Protein AF-A0A371D5D5-F1 (afdb_monomer_lite)

Radius of gyration: 17.7 Å; chains: 1; bounding box: 42×36×45 Å

pLDDT: mean 85.9, std 10.53, range [45.88, 96.56]

Foldseek 3Di:
DVVLVVLLVLLCVLAVHDPPQDQVNQQCLQQVANQKDQQLVQPPADPSNPDGPVSRSVVLVVLVVLVVLLLVQFDPVCVVDVPLAFDRQCDSDNVRHSIYRHDPPDDRHHDDDDDDVVQLVVLLVVLVPDPAFKFFQSSVVRGDDPRPCPSRGWDSHSSNQQSCCCRTGVDGDGNVRIDGDDDDD

Structure (mmCIF, N/CA/C/O backbone):
data_AF-A0A371D5D5-F1
#
_entry.id   AF-A0A371D5D5-F1
#
loop_
_atom_site.group_PDB
_atom_site.id
_atom_site.type_symbol
_atom_site.label_atom_id
_atom_site.label_alt_id
_atom_site.label_comp_id
_atom_site.label_asym_id
_atom_site.label_entity_id
_atom_site.label_seq_id
_atom_site.pdbx_PDB_ins_code
_atom_site.Cartn_x
_atom_site.Cartn_y
_atom_site.Cartn_z
_atom_site.occupancy
_atom_site.B_iso_or_equiv
_atom_site.auth_seq_id
_atom_site.auth_comp_id
_atom_site.auth_asym_id
_atom_site.auth_atom_id
_atom_site.pdbx_PDB_model_num
ATOM 1 N N . MET A 1 1 ? 8.573 20.416 -5.489 1.00 45.88 1 MET A N 1
ATOM 2 C CA . MET A 1 1 ? 9.088 19.819 -6.743 1.00 45.88 1 MET A CA 1
ATOM 3 C C . MET A 1 1 ? 10.375 19.008 -6.566 1.00 45.88 1 MET A C 1
ATOM 5 O O . MET A 1 1 ? 10.482 17.997 -7.233 1.00 45.88 1 MET A O 1
ATOM 9 N N . ARG A 1 2 ? 11.297 19.344 -5.644 1.00 56.91 2 ARG A N 1
ATOM 10 C CA . ARG A 1 2 ? 12.581 18.620 -5.476 1.00 56.91 2 ARG A CA 1
ATOM 11 C C . ARG A 1 2 ? 12.486 17.150 -5.023 1.00 56.91 2 ARG A C 1
ATOM 13 O O . ARG A 1 2 ? 13.344 16.355 -5.387 1.00 56.91 2 ARG A O 1
ATOM 20 N N . ASP A 1 3 ? 11.448 16.770 -4.277 1.00 66.00 3 ASP A N 1
ATOM 21 C CA . ASP A 1 3 ? 11.349 15.398 -3.749 1.00 66.00 3 ASP A CA 1
ATOM 22 C C . ASP A 1 3 ? 10.834 14.382 -4.783 1.00 66.00 3 ASP A C 1
ATOM 24 O O . ASP A 1 3 ? 11.211 13.215 -4.738 1.00 66.00 3 ASP A O 1
ATOM 28 N N . GLY A 1 4 ? 10.015 14.813 -5.750 1.00 70.69 4 GLY A N 1
ATOM 29 C CA . GLY A 1 4 ? 9.460 13.929 -6.786 1.00 70.69 4 GLY A CA 1
ATOM 30 C C . GLY A 1 4 ? 10.516 13.427 -7.7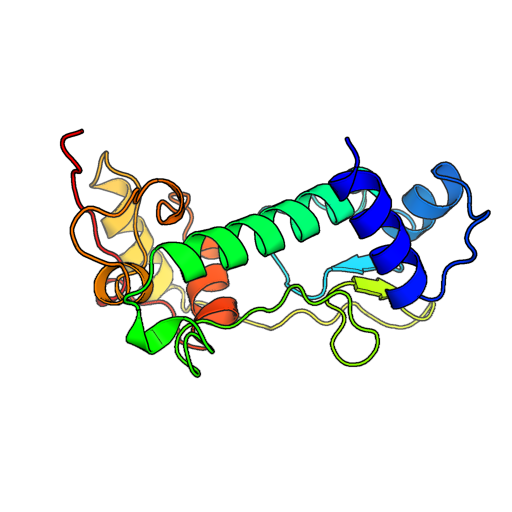76 1.00 70.69 4 GLY A C 1
ATOM 31 O O . GLY A 1 4 ? 10.577 12.233 -8.069 1.00 70.69 4 GLY A O 1
ATOM 32 N N . GLU A 1 5 ? 11.401 14.318 -8.230 1.00 79.25 5 GLU A N 1
ATOM 33 C CA . GLU A 1 5 ? 12.525 13.971 -9.114 1.00 79.25 5 GLU A CA 1
ATOM 34 C C . GLU A 1 5 ? 13.504 13.014 -8.425 1.00 79.25 5 GLU A C 1
ATOM 36 O O . GLU A 1 5 ? 13.937 12.025 -9.016 1.00 79.25 5 GLU A O 1
ATOM 41 N N . LYS A 1 6 ? 13.791 13.250 -7.137 1.00 84.50 6 LYS A N 1
ATOM 42 C CA . LYS A 1 6 ? 14.648 12.369 -6.339 1.00 84.50 6 LYS A CA 1
ATOM 43 C C . LYS A 1 6 ? 14.066 10.959 -6.228 1.00 84.50 6 LYS A C 1
ATOM 45 O O . LYS A 1 6 ? 14.795 9.997 -6.453 1.00 84.50 6 LYS A O 1
ATOM 50 N N . HIS A 1 7 ? 12.777 10.826 -5.905 1.00 84.19 7 HIS A N 1
ATOM 51 C CA . HIS A 1 7 ? 12.135 9.511 -5.811 1.00 84.19 7 HIS A CA 1
ATOM 52 C C . HIS A 1 7 ? 12.085 8.795 -7.160 1.00 84.19 7 HIS A C 1
ATOM 54 O O . HIS A 1 7 ? 12.351 7.599 -7.205 1.00 84.19 7 HIS A O 1
ATOM 60 N N . THR A 1 8 ? 11.831 9.523 -8.250 1.00 85.06 8 THR A N 1
ATOM 61 C CA . THR A 1 8 ? 11.855 8.955 -9.607 1.00 85.06 8 THR A CA 1
ATOM 62 C C . THR A 1 8 ? 13.242 8.409 -9.942 1.00 85.06 8 THR A C 1
ATOM 64 O O . THR A 1 8 ? 13.366 7.253 -10.336 1.00 85.06 8 THR A O 1
ATOM 67 N N . LYS A 1 9 ? 14.305 9.182 -9.681 1.00 86.56 9 LYS A N 1
ATOM 68 C CA . LYS A 1 9 ? 15.686 8.731 -9.894 1.00 86.56 9 LYS A CA 1
ATOM 69 C C . LYS A 1 9 ? 16.038 7.514 -9.033 1.00 86.56 9 LYS A C 1
ATOM 71 O O . LYS A 1 9 ? 16.605 6.550 -9.536 1.00 86.56 9 LYS A O 1
ATOM 76 N N . SER A 1 10 ? 15.681 7.526 -7.746 1.00 87.69 10 SER A N 1
ATOM 77 C CA . SER A 1 10 ? 15.889 6.370 -6.863 1.00 87.69 10 SER A CA 1
ATOM 78 C C . SER A 1 10 ? 15.130 5.131 -7.337 1.00 87.69 10 SER A C 1
ATOM 80 O O . SER A 1 10 ? 15.678 4.037 -7.278 1.00 87.69 10 SER A O 1
ATOM 82 N N . ALA A 1 11 ? 13.907 5.297 -7.839 1.00 88.44 11 ALA A N 1
ATOM 83 C CA . ALA A 1 11 ? 13.115 4.207 -8.385 1.00 88.44 11 ALA A CA 1
ATOM 84 C C . ALA A 1 11 ? 13.744 3.611 -9.649 1.00 88.44 11 ALA A C 1
ATOM 86 O O . ALA A 1 11 ? 13.859 2.394 -9.733 1.00 88.44 11 ALA A O 1
ATOM 87 N N . MET A 1 12 ? 14.223 4.441 -10.581 1.00 89.75 12 MET A N 1
ATOM 88 C CA . MET A 1 12 ? 14.931 3.970 -11.780 1.00 89.75 12 MET A CA 1
ATOM 89 C C . MET A 1 12 ? 16.189 3.170 -11.424 1.00 89.75 12 MET A C 1
ATOM 91 O O . MET A 1 12 ? 16.396 2.088 -11.966 1.00 89.75 12 MET A O 1
ATOM 95 N N . ILE A 1 13 ? 16.975 3.652 -10.452 1.00 88.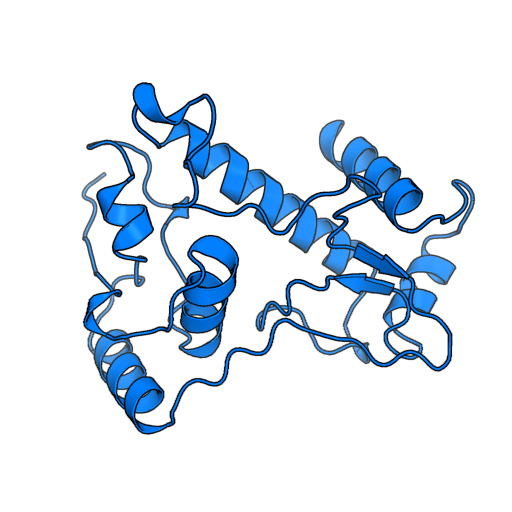19 13 ILE A N 1
ATOM 96 C CA . ILE A 1 13 ? 18.143 2.926 -9.927 1.00 88.19 13 ILE A CA 1
ATOM 97 C C . ILE A 1 13 ? 17.719 1.582 -9.318 1.00 88.19 13 ILE A C 1
ATOM 99 O O . ILE A 1 13 ? 18.368 0.568 -9.566 1.00 88.19 13 ILE A O 1
ATOM 103 N N . ALA A 1 14 ? 16.634 1.561 -8.537 1.00 87.19 14 ALA A N 1
ATOM 104 C CA . ALA A 1 14 ? 16.146 0.353 -7.875 1.00 87.19 14 ALA A CA 1
ATOM 105 C C . ALA A 1 14 ? 15.740 -0.750 -8.865 1.00 87.19 14 ALA A C 1
ATOM 107 O O . ALA A 1 14 ? 15.928 -1.926 -8.566 1.00 87.19 14 ALA A O 1
ATOM 108 N N . VAL A 1 15 ? 15.230 -0.376 -10.043 1.00 89.12 15 VAL A N 1
ATOM 109 C CA . VAL A 1 15 ? 14.827 -1.319 -11.100 1.00 89.12 15 VAL A CA 1
ATOM 110 C C . VAL A 1 15 ? 15.844 -1.448 -12.238 1.00 89.12 15 VAL A C 1
ATOM 112 O O . VAL A 1 15 ? 15.525 -2.020 -13.276 1.00 89.12 15 VAL A O 1
ATOM 115 N N . ALA A 1 16 ? 17.060 -0.924 -12.047 1.00 88.69 16 ALA A N 1
ATOM 116 C CA . ALA A 1 16 ? 18.150 -0.953 -13.023 1.00 88.69 16 ALA A CA 1
ATOM 117 C C . ALA A 1 16 ? 17.776 -0.406 -14.420 1.00 88.69 16 ALA A C 1
ATOM 119 O O . ALA A 1 16 ? 18.305 -0.863 -15.434 1.00 88.69 16 ALA A O 1
ATOM 120 N N . LEU A 1 17 ? 16.885 0.589 -14.480 1.00 88.62 17 LEU A N 1
ATOM 121 C CA . LEU A 1 17 ? 16.577 1.308 -15.717 1.00 88.62 17 LEU A CA 1
ATOM 122 C C . LEU A 1 17 ? 17.594 2.428 -15.951 1.00 88.62 17 LEU A C 1
ATOM 124 O O . LEU A 1 17 ? 17.991 3.132 -15.019 1.00 88.62 17 LEU A O 1
ATOM 128 N N . ALA A 1 18 ? 17.997 2.610 -17.208 1.00 89.00 18 ALA A N 1
ATOM 129 C CA . ALA A 1 18 ? 18.915 3.673 -17.599 1.00 89.00 18 ALA A CA 1
ATOM 130 C C . ALA A 1 18 ? 18.257 5.054 -17.430 1.00 89.00 18 ALA A C 1
ATOM 132 O O . ALA A 1 18 ? 17.056 5.197 -17.665 1.00 89.00 18 ALA A O 1
ATOM 133 N N . GLU A 1 19 ? 19.027 6.072 -17.027 1.00 84.81 19 GLU A N 1
ATOM 134 C CA . GLU A 1 19 ? 18.500 7.424 -16.749 1.00 84.81 19 GLU A CA 1
ATOM 135 C C . GLU A 1 19 ? 17.849 8.091 -17.976 1.00 84.81 19 GLU A C 1
ATOM 137 O O . GLU A 1 19 ? 17.003 8.967 -17.815 1.00 84.81 19 GLU A O 1
ATOM 142 N N . ASP A 1 20 ? 18.214 7.666 -19.184 1.00 87.38 20 ASP A N 1
ATOM 143 C CA . ASP A 1 20 ? 17.685 8.139 -20.464 1.00 87.38 20 ASP A CA 1
ATOM 144 C C . ASP A 1 20 ? 16.465 7.349 -20.968 1.00 87.38 20 ASP A C 1
ATOM 146 O O . ASP A 1 20 ? 15.912 7.697 -22.012 1.00 87.38 20 ASP A O 1
ATOM 150 N N . THR A 1 21 ? 16.000 6.337 -20.221 1.00 87.69 21 THR A N 1
ATOM 151 C CA . THR A 1 21 ? 14.768 5.601 -20.550 1.00 87.69 21 THR A CA 1
ATOM 152 C C . THR A 1 21 ? 13.599 6.580 -20.622 1.00 87.69 21 THR A C 1
ATOM 154 O O . THR A 1 21 ? 13.282 7.262 -19.641 1.00 87.69 21 THR A O 1
ATOM 157 N N . SER A 1 22 ? 12.922 6.635 -21.767 1.00 90.50 22 SER A N 1
ATOM 158 C CA . SER A 1 22 ? 11.821 7.570 -21.984 1.00 90.50 22 SER A CA 1
ATOM 159 C C . SER A 1 22 ? 10.595 7.221 -21.132 1.00 90.50 22 SER A C 1
ATOM 161 O O . SER A 1 22 ? 10.350 6.062 -20.794 1.00 90.50 22 SER A O 1
ATOM 163 N N . HIS A 1 23 ? 9.758 8.217 -20.827 1.00 88.69 23 HIS A N 1
ATOM 164 C CA . HIS A 1 23 ? 8.495 7.977 -20.114 1.00 88.69 23 HIS A CA 1
ATOM 165 C C . HIS A 1 23 ? 7.576 7.001 -20.865 1.00 88.69 23 HIS A C 1
ATOM 167 O O . HIS A 1 23 ? 6.890 6.197 -20.243 1.00 88.69 23 HIS A O 1
ATOM 173 N N . THR A 1 24 ? 7.584 7.037 -22.201 1.00 90.44 24 THR A N 1
ATOM 174 C CA . THR A 1 24 ? 6.807 6.107 -23.031 1.00 90.44 24 THR A CA 1
ATOM 175 C C . THR A 1 24 ? 7.280 4.668 -22.837 1.00 90.44 24 THR A C 1
ATOM 177 O O . THR A 1 24 ? 6.450 3.775 -22.688 1.00 90.44 24 THR A O 1
ATOM 180 N N . GLU A 1 25 ? 8.594 4.430 -22.810 1.00 90.56 25 GLU A N 1
ATOM 181 C CA . GLU A 1 25 ? 9.156 3.098 -22.551 1.00 90.56 25 GLU A CA 1
ATOM 182 C C . GLU A 1 25 ? 8.839 2.628 -21.129 1.00 90.56 25 GLU A C 1
ATOM 184 O O . GLU A 1 25 ? 8.445 1.480 -20.938 1.00 90.56 25 GLU A O 1
ATOM 189 N N . GLN A 1 26 ? 8.924 3.517 -20.135 1.00 90.69 26 GLN A N 1
ATOM 190 C CA . GLN A 1 26 ? 8.542 3.208 -18.752 1.00 90.69 26 GLN A CA 1
ATOM 191 C C . GLN A 1 26 ? 7.063 2.804 -18.657 1.00 90.69 26 GLN A C 1
ATOM 193 O O . GLN A 1 26 ? 6.743 1.771 -18.071 1.00 90.69 26 GLN A O 1
ATOM 198 N N . ASP A 1 27 ? 6.159 3.560 -19.282 1.00 91.50 27 ASP A N 1
ATOM 199 C CA . ASP A 1 27 ? 4.730 3.232 -19.320 1.00 91.50 27 ASP A CA 1
ATOM 200 C C . ASP A 1 27 ? 4.459 1.914 -20.057 1.00 91.50 27 ASP A C 1
ATOM 202 O O . ASP A 1 27 ? 3.606 1.129 -19.637 1.00 91.50 27 ASP A O 1
ATOM 206 N N . GLN A 1 28 ? 5.199 1.629 -21.130 1.00 89.75 28 GLN A N 1
ATOM 207 C CA . GLN A 1 28 ? 5.111 0.347 -21.830 1.00 89.75 28 GLN A CA 1
ATOM 208 C C . GLN A 1 28 ? 5.576 -0.816 -20.952 1.00 89.75 28 GLN A C 1
ATOM 210 O O . GLN A 1 28 ? 4.914 -1.850 -20.946 1.00 89.75 28 GLN A O 1
ATOM 215 N N . LEU A 1 29 ? 6.654 -0.663 -20.177 1.00 89.62 29 LEU A N 1
ATOM 216 C CA . LEU A 1 29 ? 7.118 -1.693 -19.237 1.00 89.62 29 LEU A CA 1
ATOM 217 C C . LEU A 1 29 ? 6.085 -1.996 -18.144 1.00 89.62 29 LEU A C 1
ATOM 219 O O . LEU A 1 29 ? 5.989 -3.132 -17.679 1.00 89.62 29 LEU A O 1
ATOM 223 N N . VAL A 1 30 ? 5.296 -0.997 -17.751 1.00 89.62 30 VAL A N 1
ATOM 224 C CA . VAL A 1 30 ? 4.193 -1.167 -16.800 1.00 89.62 30 VAL A CA 1
ATOM 225 C C . VAL A 1 30 ? 3.011 -1.907 -17.442 1.00 89.62 30 VAL A C 1
ATOM 227 O O . VAL A 1 30 ? 2.478 -2.845 -16.849 1.00 89.62 30 VAL A O 1
ATOM 230 N N . ARG A 1 31 ? 2.610 -1.519 -18.661 1.00 85.38 31 ARG A N 1
ATOM 231 C CA . ARG A 1 31 ? 1.386 -2.020 -19.319 1.00 85.38 31 ARG A CA 1
ATOM 232 C C . ARG A 1 31 ? 1.553 -3.341 -20.066 1.00 85.38 31 ARG A C 1
ATOM 234 O O . ARG A 1 31 ? 0.645 -4.169 -20.039 1.00 85.38 31 ARG A O 1
ATOM 241 N N . ASN A 1 32 ? 2.682 -3.554 -20.740 1.00 71.31 32 ASN A N 1
ATOM 242 C CA . ASN A 1 32 ? 2.903 -4.689 -21.645 1.00 71.31 32 ASN A CA 1
ATOM 243 C C . ASN A 1 32 ? 3.315 -5.963 -20.889 1.00 71.31 32 ASN A C 1
ATOM 245 O O . ASN A 1 32 ? 4.354 -6.555 -21.175 1.00 71.31 32 ASN A O 1
ATOM 249 N N . GLY A 1 33 ? 2.490 -6.385 -19.929 1.00 59.12 33 GLY A N 1
ATOM 250 C CA . GLY A 1 33 ? 2.652 -7.666 -19.238 1.00 59.12 33 GLY A CA 1
ATOM 251 C C . GLY A 1 33 ? 3.358 -7.579 -17.888 1.00 59.12 33 GLY A C 1
ATOM 252 O O . GLY A 1 33 ? 4.176 -8.437 -17.580 1.00 59.12 33 GLY A O 1
ATOM 253 N N . THR A 1 34 ? 3.044 -6.567 -17.064 1.00 65.69 34 THR A N 1
ATOM 254 C CA . THR A 1 34 ? 3.452 -6.523 -15.640 1.00 65.69 34 THR A CA 1
ATOM 255 C C . THR A 1 34 ? 4.958 -6.649 -15.410 1.00 65.69 34 THR A C 1
ATOM 257 O O . THR A 1 34 ? 5.393 -7.169 -14.388 1.00 65.69 34 THR A O 1
ATOM 260 N N . ARG A 1 35 ? 5.785 -6.161 -16.341 1.00 84.44 35 ARG A N 1
ATOM 261 C CA . ARG A 1 35 ? 7.236 -6.241 -16.169 1.00 84.44 35 ARG A CA 1
ATOM 262 C C . ARG A 1 35 ? 7.719 -5.259 -15.121 1.00 84.44 35 ARG A C 1
ATOM 264 O O . ARG A 1 35 ? 8.555 -5.622 -14.316 1.00 84.44 35 ARG A O 1
ATOM 271 N N . LEU A 1 36 ? 7.189 -4.043 -15.078 1.00 89.81 36 LEU A N 1
ATOM 272 C CA . LEU A 1 36 ? 7.516 -3.083 -14.027 1.00 89.81 36 LEU A CA 1
ATOM 273 C C . LEU A 1 36 ? 6.359 -2.982 -13.030 1.00 89.81 36 LEU A C 1
ATOM 275 O O . LEU A 1 36 ? 5.303 -2.444 -13.357 1.00 89.81 36 LEU A O 1
ATOM 279 N N . ILE A 1 37 ? 6.555 -3.504 -11.817 1.00 91.00 37 ILE A N 1
ATOM 280 C CA . ILE A 1 37 ? 5.505 -3.593 -10.788 1.00 91.00 37 ILE A CA 1
ATOM 281 C C . ILE A 1 37 ? 5.950 -3.011 -9.454 1.00 91.00 37 ILE A C 1
ATOM 283 O O . ILE A 1 37 ? 7.140 -2.967 -9.149 1.00 91.00 37 ILE A O 1
ATOM 287 N N . CYS A 1 38 ? 4.973 -2.663 -8.616 1.00 91.50 38 CYS A N 1
ATOM 288 C CA . CYS A 1 38 ? 5.168 -2.620 -7.173 1.00 91.50 38 CYS A CA 1
ATOM 289 C C . CYS A 1 38 ? 4.731 -3.957 -6.556 1.00 91.50 38 CYS A C 1
ATOM 291 O O . CYS A 1 38 ? 3.611 -4.415 -6.777 1.00 91.50 38 CYS A O 1
ATOM 293 N N . THR A 1 39 ? 5.598 -4.583 -5.769 1.00 91.00 39 THR A N 1
ATOM 294 C CA . THR A 1 39 ? 5.370 -5.894 -5.141 1.00 91.00 39 THR A CA 1
ATOM 295 C C . THR A 1 39 ? 4.452 -5.838 -3.924 1.00 91.00 39 THR A C 1
ATOM 297 O O . THR A 1 39 ? 4.088 -6.884 -3.387 1.00 91.00 39 THR A O 1
ATOM 300 N N . CYS A 1 40 ? 4.042 -4.642 -3.487 1.00 91.12 40 CYS A N 1
ATOM 301 C CA . CYS A 1 40 ? 3.196 -4.482 -2.309 1.00 91.12 40 CYS A CA 1
ATOM 302 C C . CYS A 1 40 ? 1.823 -5.157 -2.475 1.00 91.12 40 CYS A C 1
ATOM 304 O O . CYS A 1 40 ? 1.260 -5.619 -1.485 1.00 91.12 40 CYS A O 1
ATOM 306 N N . GLY A 1 41 ? 1.295 -5.235 -3.704 1.00 89.06 41 GLY A N 1
ATOM 307 C CA . GLY A 1 41 ? -0.032 -5.790 -3.979 1.00 89.06 41 GLY A CA 1
ATOM 308 C C . GLY A 1 41 ? -1.169 -4.943 -3.400 1.00 89.06 41 GLY A C 1
ATOM 309 O O . GLY A 1 41 ? -2.130 -5.497 -2.858 1.00 89.06 41 GLY A O 1
ATOM 310 N N . ASP A 1 42 ? -1.033 -3.614 -3.436 1.00 92.31 42 ASP A N 1
ATOM 311 C CA . ASP A 1 42 ? -2.071 -2.684 -2.988 1.00 92.31 42 ASP A CA 1
ATOM 312 C C . ASP A 1 42 ? -3.328 -2.820 -3.865 1.00 92.31 42 ASP A C 1
ATOM 314 O O . ASP A 1 42 ? -3.261 -2.569 -5.071 1.00 92.31 42 ASP A O 1
ATOM 318 N N . PRO A 1 43 ? -4.489 -3.184 -3.288 1.00 91.94 43 PRO A N 1
ATOM 319 C CA . PRO A 1 43 ? -5.719 -3.405 -4.045 1.00 91.94 43 PRO A CA 1
ATOM 320 C C . PRO A 1 43 ? -6.317 -2.114 -4.624 1.00 91.94 43 PRO A C 1
ATOM 322 O O . PRO A 1 43 ? -7.291 -2.182 -5.370 1.00 91.94 43 PRO A O 1
ATOM 325 N N . ARG A 1 44 ? -5.765 -0.944 -4.278 1.00 92.12 44 ARG A N 1
ATOM 326 C CA . ARG A 1 44 ? -6.149 0.359 -4.840 1.00 92.12 44 ARG A CA 1
ATOM 327 C C . ARG A 1 44 ? -5.426 0.675 -6.146 1.00 92.12 44 ARG A C 1
ATOM 329 O O . ARG A 1 44 ? -5.823 1.622 -6.823 1.00 92.12 44 ARG A O 1
ATOM 336 N N . LEU A 1 45 ? -4.358 -0.053 -6.481 1.00 91.12 45 LEU A N 1
ATOM 337 C CA . LEU A 1 45 ? -3.694 0.130 -7.766 1.00 91.12 45 LEU A CA 1
ATOM 338 C C . LEU A 1 45 ? -4.641 -0.305 -8.894 1.00 91.12 45 LEU A C 1
ATOM 340 O O . LEU A 1 45 ? -5.301 -1.341 -8.775 1.00 91.12 45 LEU A O 1
ATOM 344 N N . PRO A 1 46 ? -4.733 0.479 -9.983 1.00 90.38 46 PRO A N 1
ATOM 345 C CA . PRO A 1 46 ? -5.560 0.112 -11.118 1.00 90.38 46 PRO A CA 1
ATOM 346 C C . PRO A 1 46 ? -5.010 -1.150 -11.799 1.00 90.38 46 PRO A C 1
ATOM 348 O O . PRO A 1 46 ? -3.837 -1.500 -11.622 1.00 90.38 46 PRO A O 1
ATOM 351 N N . PRO A 1 47 ? -5.839 -1.843 -12.594 1.00 86.88 47 PRO A N 1
ATOM 352 C CA . PRO A 1 47 ? -5.381 -2.994 -13.358 1.00 86.88 47 PRO A CA 1
ATOM 353 C C . PRO A 1 47 ? -4.286 -2.587 -14.360 1.00 86.88 47 PRO A C 1
ATOM 355 O O . PRO A 1 47 ? -4.190 -1.426 -14.759 1.00 86.88 47 PRO A O 1
ATOM 358 N N . ALA A 1 48 ? -3.452 -3.547 -14.771 1.00 84.44 48 ALA A N 1
ATOM 359 C CA . ALA A 1 48 ? -2.211 -3.285 -15.508 1.00 84.44 48 ALA A CA 1
ATOM 360 C C . ALA A 1 48 ? -2.396 -2.436 -16.781 1.00 84.44 48 ALA A C 1
ATOM 362 O O . ALA A 1 48 ? -1.546 -1.600 -17.079 1.00 84.44 48 ALA A O 1
ATOM 363 N N . GLN A 1 49 ? -3.513 -2.596 -17.500 1.00 85.38 49 GLN A N 1
ATOM 364 C CA . GLN A 1 49 ? -3.803 -1.814 -18.707 1.00 85.38 49 GLN A CA 1
ATOM 365 C C . GLN A 1 49 ? -3.979 -0.308 -18.446 1.00 85.38 49 GLN A C 1
ATOM 367 O O . GLN A 1 49 ? -3.677 0.503 -19.321 1.00 85.38 49 GLN A O 1
ATOM 372 N N . ASP A 1 50 ? -4.426 0.055 -17.243 1.00 89.75 50 ASP A N 1
ATOM 373 C CA . ASP A 1 50 ? -4.689 1.435 -16.822 1.00 89.75 50 ASP A CA 1
ATOM 374 C C . ASP A 1 50 ? -3.541 2.001 -15.971 1.00 89.75 50 ASP A C 1
ATOM 376 O O . ASP A 1 50 ? -3.534 3.178 -15.600 1.00 89.75 50 ASP A O 1
ATOM 380 N N . LEU A 1 51 ? -2.551 1.165 -15.656 1.00 90.06 51 LEU A N 1
ATOM 381 C CA . LEU A 1 51 ? -1.390 1.533 -14.866 1.00 90.06 51 LEU A CA 1
ATOM 382 C C . LEU A 1 51 ? -0.369 2.291 -15.735 1.00 90.06 51 LEU A C 1
ATOM 384 O O . LEU A 1 51 ? -0.290 2.142 -16.959 1.00 90.06 51 LEU A O 1
ATOM 388 N N . SER A 1 52 ? 0.407 3.160 -15.098 1.00 92.12 52 SER A N 1
ATOM 389 C CA . SER A 1 52 ? 1.497 3.914 -15.720 1.00 92.12 52 SER A CA 1
ATOM 390 C C . SER A 1 52 ? 2.647 4.055 -14.734 1.00 92.12 52 SER A C 1
ATOM 392 O O . SER A 1 52 ? 2.469 3.867 -13.523 1.00 92.12 52 SER A O 1
ATOM 394 N N . TRP A 1 53 ? 3.822 4.431 -15.231 1.00 92.00 53 TRP A N 1
ATOM 395 C CA . TRP A 1 53 ? 4.966 4.730 -14.379 1.00 92.00 53 TRP A CA 1
ATOM 396 C C . TRP A 1 53 ? 4.644 5.850 -13.390 1.00 92.00 53 TRP A C 1
ATOM 398 O O . TRP A 1 53 ? 4.928 5.737 -12.197 1.00 92.00 53 TRP A O 1
ATOM 408 N N . GLY A 1 54 ? 3.957 6.895 -13.860 1.00 92.25 54 GLY A N 1
ATOM 409 C CA . GLY A 1 54 ? 3.513 7.997 -13.010 1.00 92.25 54 GLY A CA 1
ATOM 410 C C . GLY A 1 54 ? 2.606 7.541 -11.863 1.00 92.25 54 GLY A C 1
ATOM 411 O O . GLY A 1 54 ? 2.778 8.002 -10.734 1.00 92.25 54 GLY A O 1
ATOM 412 N N . ILE A 1 55 ? 1.682 6.606 -12.117 1.00 93.00 55 ILE A N 1
ATOM 413 C CA . ILE A 1 55 ? 0.799 6.050 -11.078 1.00 93.00 55 ILE A CA 1
ATOM 414 C C . ILE A 1 55 ? 1.603 5.218 -10.072 1.00 93.00 55 ILE A C 1
ATOM 416 O O . ILE A 1 55 ? 1.429 5.400 -8.867 1.00 93.00 55 ILE A O 1
ATOM 420 N N . LEU A 1 56 ? 2.517 4.359 -10.538 1.00 91.88 56 LEU A N 1
ATOM 421 C CA . LEU A 1 56 ? 3.375 3.560 -9.656 1.00 91.88 56 LEU A CA 1
ATOM 422 C C . LEU A 1 56 ? 4.255 4.434 -8.759 1.00 91.88 56 LEU A C 1
ATOM 424 O O . LEU A 1 56 ? 4.300 4.224 -7.548 1.00 91.88 56 LEU A O 1
ATOM 428 N N . ILE A 1 57 ? 4.915 5.448 -9.323 1.00 92.75 57 ILE A N 1
ATOM 429 C CA . ILE A 1 57 ? 5.733 6.379 -8.541 1.00 92.75 57 ILE A CA 1
ATOM 430 C C . ILE A 1 57 ? 4.877 7.170 -7.562 1.00 92.75 57 ILE A C 1
ATOM 432 O O . ILE A 1 57 ? 5.255 7.301 -6.398 1.00 92.75 57 ILE A O 1
ATOM 436 N N . SER A 1 58 ? 3.713 7.661 -7.990 1.00 93.00 58 SER A N 1
ATOM 437 C CA . SER A 1 58 ? 2.796 8.368 -7.096 1.00 93.00 58 SER A CA 1
ATOM 438 C C . SER A 1 58 ? 2.384 7.497 -5.907 1.00 93.00 58 SER A C 1
ATOM 440 O O . SER A 1 58 ? 2.417 7.974 -4.772 1.00 93.00 58 SER A O 1
ATOM 442 N N . HIS A 1 59 ? 2.084 6.219 -6.147 1.00 93.81 59 HIS A N 1
ATOM 443 C CA . HIS A 1 59 ? 1.776 5.244 -5.107 1.00 93.81 59 HIS A CA 1
ATOM 444 C C . HIS A 1 59 ? 2.948 5.038 -4.132 1.00 93.81 59 HIS A C 1
ATOM 446 O O . HIS A 1 59 ? 2.777 5.230 -2.928 1.00 93.81 59 HIS A O 1
ATOM 452 N N . VAL A 1 60 ? 4.155 4.745 -4.632 1.00 93.50 60 VAL A N 1
ATOM 453 C CA . VAL A 1 60 ? 5.342 4.539 -3.780 1.00 93.50 60 VAL A CA 1
ATOM 454 C C . VAL A 1 60 ? 5.652 5.784 -2.944 1.00 93.50 60 VAL A C 1
ATOM 456 O O . VAL A 1 60 ? 5.929 5.685 -1.748 1.00 93.50 60 VAL A O 1
ATOM 459 N N . VAL A 1 61 ? 5.572 6.973 -3.546 1.00 92.56 61 VAL A N 1
ATOM 460 C CA . VAL A 1 61 ? 5.809 8.245 -2.847 1.00 92.56 61 VAL A CA 1
ATOM 461 C C . VAL A 1 61 ? 4.752 8.492 -1.772 1.00 92.56 61 VAL A C 1
ATOM 463 O O . VAL A 1 61 ? 5.104 8.932 -0.677 1.00 92.56 61 VAL A O 1
ATOM 466 N N . ALA A 1 62 ? 3.480 8.19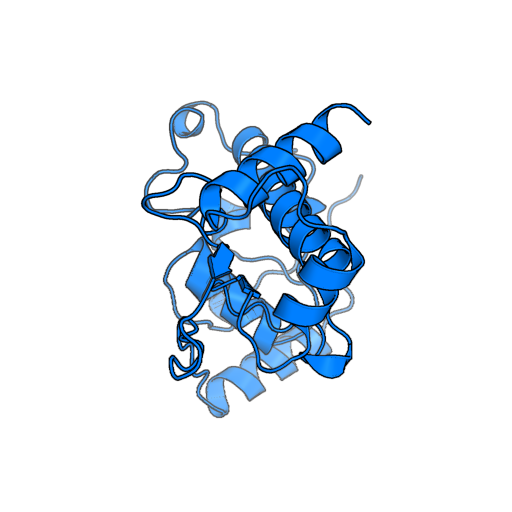6 -2.046 1.00 91.25 62 ALA A N 1
ATOM 467 C CA . ALA A 1 62 ? 2.411 8.321 -1.059 1.00 91.25 62 ALA A CA 1
ATOM 468 C C . ALA A 1 62 ? 2.632 7.383 0.139 1.00 91.25 62 ALA A C 1
ATOM 470 O O . ALA A 1 62 ? 2.474 7.807 1.283 1.00 91.25 62 ALA A O 1
ATOM 471 N N . GLU A 1 63 ? 3.066 6.148 -0.103 1.00 91.88 63 GLU A N 1
ATOM 472 C CA . GLU A 1 63 ? 3.349 5.160 0.944 1.00 91.88 63 GLU A CA 1
ATOM 473 C C . GLU A 1 63 ? 4.590 5.523 1.779 1.00 91.88 63 GLU A C 1
ATOM 475 O O . GLU A 1 63 ? 4.572 5.414 3.009 1.00 91.88 63 GLU A O 1
ATOM 480 N N . LEU A 1 64 ? 5.648 6.041 1.145 1.00 90.69 64 LEU A N 1
ATOM 481 C CA . LEU A 1 64 ? 6.822 6.581 1.841 1.00 90.69 64 LEU A CA 1
ATOM 482 C C . LEU A 1 64 ? 6.471 7.807 2.694 1.00 90.69 64 LEU A C 1
ATOM 484 O O . LEU A 1 64 ? 6.945 7.934 3.831 1.00 90.69 64 LEU A O 1
ATOM 488 N N . ALA A 1 65 ? 5.634 8.703 2.166 1.00 89.12 65 ALA A N 1
ATOM 489 C CA . ALA A 1 65 ? 5.148 9.874 2.887 1.00 89.12 65 ALA A CA 1
ATOM 490 C C . ALA A 1 65 ? 4.268 9.470 4.076 1.00 89.12 65 ALA A C 1
ATOM 492 O O . ALA A 1 65 ? 4.475 9.980 5.178 1.00 89.12 65 ALA A O 1
ATOM 493 N N . TRP A 1 66 ? 3.355 8.511 3.881 1.00 89.88 66 TRP A N 1
ATOM 494 C CA . TRP A 1 66 ? 2.541 7.932 4.948 1.00 89.88 66 TRP A CA 1
ATOM 495 C C . TRP A 1 66 ? 3.419 7.356 6.059 1.00 89.88 66 TRP A C 1
ATOM 497 O O . TRP A 1 66 ? 3.255 7.734 7.218 1.00 89.88 66 TRP A O 1
ATOM 507 N N . TYR A 1 67 ? 4.404 6.520 5.714 1.00 88.69 67 TYR A N 1
ATOM 508 C CA . TYR A 1 67 ? 5.295 5.902 6.699 1.00 88.69 67 TYR A CA 1
ATOM 509 C C . TYR A 1 67 ? 6.092 6.959 7.474 1.00 88.69 67 TYR A C 1
ATOM 511 O O . TYR A 1 67 ? 6.176 6.920 8.702 1.00 88.69 67 TYR A O 1
ATOM 519 N N . THR A 1 68 ? 6.623 7.957 6.767 1.00 86.00 68 THR A N 1
ATOM 520 C CA . THR A 1 68 ? 7.361 9.076 7.366 1.00 86.00 68 THR A CA 1
ATOM 521 C C . THR A 1 68 ? 6.480 9.883 8.320 1.00 86.00 68 THR A C 1
ATOM 523 O O . THR A 1 68 ? 6.868 10.138 9.460 1.00 86.00 68 THR A O 1
ATOM 526 N N . GLN A 1 69 ? 5.269 10.251 7.898 1.00 85.19 69 GLN A N 1
ATOM 527 C CA . GLN A 1 69 ? 4.318 10.989 8.728 1.00 85.19 69 GLN A CA 1
ATOM 528 C C . GLN A 1 69 ? 3.875 10.176 9.950 1.00 85.19 69 GLN A C 1
ATOM 530 O O . GLN A 1 69 ? 3.780 10.719 11.057 1.00 85.19 69 GLN A O 1
ATOM 535 N N . HIS A 1 70 ? 3.626 8.880 9.766 1.00 84.00 70 HIS A N 1
ATOM 536 C CA . HIS A 1 70 ? 3.242 7.996 10.855 1.00 84.00 70 HIS A CA 1
ATOM 537 C C . HIS A 1 70 ? 4.358 7.918 11.899 1.00 84.00 70 HIS A C 1
ATOM 539 O O . HIS A 1 70 ? 4.086 8.169 13.068 1.00 84.00 70 HIS A O 1
ATOM 545 N N . ARG A 1 71 ? 5.625 7.748 11.484 1.00 83.31 71 ARG A N 1
ATOM 546 C CA . ARG A 1 71 ? 6.795 7.789 12.385 1.00 83.31 71 ARG A CA 1
ATOM 547 C C . ARG A 1 71 ? 6.856 9.051 13.245 1.00 83.31 71 ARG A C 1
ATOM 549 O O . ARG A 1 71 ? 7.146 8.959 14.434 1.00 83.31 71 ARG A O 1
ATOM 556 N N . TYR A 1 72 ? 6.558 10.223 12.684 1.00 82.75 72 TYR A N 1
ATOM 557 C CA . TYR A 1 72 ? 6.530 11.470 13.461 1.00 82.75 72 TYR A CA 1
ATOM 558 C C . TYR A 1 72 ? 5.375 11.530 14.473 1.00 82.75 72 TYR A C 1
ATOM 560 O O . TYR A 1 72 ? 5.494 12.179 15.523 1.00 82.75 72 TYR A O 1
ATOM 568 N N . SER A 1 73 ? 4.284 10.824 14.177 1.00 83.25 73 SER A N 1
ATOM 569 C CA . SER A 1 73 ? 3.099 10.708 15.032 1.00 83.25 73 SER A CA 1
ATOM 570 C C . SER A 1 73 ? 3.290 9.703 16.175 1.00 83.25 73 SER A C 1
ATOM 572 O O . SER A 1 73 ? 2.527 9.732 17.137 1.00 83.25 73 SER A O 1
ATOM 574 N N . LEU A 1 74 ? 4.334 8.868 16.131 1.00 82.62 74 LEU A N 1
ATOM 575 C CA . LEU A 1 74 ? 4.682 7.953 17.220 1.00 82.62 74 LEU A CA 1
ATOM 576 C C . LEU A 1 74 ? 5.381 8.682 18.383 1.00 82.62 74 LEU A C 1
ATOM 578 O O . LEU A 1 74 ? 6.085 9.677 18.143 1.00 82.62 74 LEU A O 1
ATOM 582 N N . PRO A 1 75 ? 5.222 8.213 19.640 1.00 81.44 75 PRO A N 1
ATOM 583 C CA . PRO A 1 75 ? 5.973 8.662 20.815 1.00 81.44 75 PRO A CA 1
ATOM 584 C C . PRO A 1 75 ? 7.487 8.690 20.592 1.00 81.44 75 PRO A C 1
ATOM 586 O O . PRO A 1 75 ? 8.012 7.896 19.823 1.00 81.44 75 PRO A O 1
ATOM 589 N N . ILE A 1 76 ? 8.204 9.594 21.276 1.00 78.75 76 ILE A N 1
ATOM 590 C CA . ILE A 1 76 ? 9.648 9.844 21.054 1.00 78.75 76 ILE A CA 1
ATOM 591 C C . ILE A 1 76 ? 10.490 8.563 21.173 1.00 78.75 76 ILE A C 1
ATOM 593 O O . ILE A 1 76 ? 11.449 8.385 20.425 1.00 78.75 76 ILE A O 1
ATOM 597 N N . TYR A 1 77 ? 10.094 7.635 22.044 1.00 77.06 77 TYR A N 1
ATOM 598 C CA . TYR A 1 77 ? 10.774 6.352 22.220 1.00 77.06 77 TYR A CA 1
ATOM 599 C C . TYR A 1 77 ? 10.679 5.407 21.001 1.00 77.06 77 TYR A C 1
ATOM 601 O O . TYR A 1 77 ? 11.472 4.478 20.908 1.00 77.06 77 TYR A O 1
ATOM 609 N N . TYR A 1 78 ? 9.813 5.692 20.020 1.00 69.62 78 TYR A N 1
ATOM 610 C CA . TYR A 1 78 ? 9.722 4.988 18.731 1.00 69.62 78 TYR A CA 1
ATOM 611 C C . TYR A 1 78 ? 10.418 5.719 17.560 1.00 69.62 78 TYR A C 1
ATOM 613 O O . TYR A 1 78 ? 10.373 5.253 16.420 1.00 69.62 78 TYR A O 1
ATOM 621 N N . HIS A 1 79 ? 11.058 6.881 17.779 1.00 61.91 79 HIS A N 1
ATOM 622 C CA . HIS A 1 79 ? 11.574 7.723 16.675 1.00 61.91 79 HIS A CA 1
ATOM 623 C C . HIS A 1 79 ? 12.733 7.073 15.899 1.00 61.91 79 HIS A C 1
ATOM 625 O O . HIS A 1 79 ? 12.892 7.341 14.704 1.00 61.91 79 HIS A O 1
ATOM 631 N N . GLY A 1 80 ? 13.495 6.172 16.529 1.00 54.00 80 GLY A N 1
ATOM 632 C CA . GLY A 1 80 ? 14.608 5.451 15.893 1.00 54.00 80 GLY A CA 1
ATOM 633 C C . GLY A 1 80 ? 14.149 4.409 14.869 1.00 54.00 80 GLY A C 1
ATOM 634 O O . GLY A 1 80 ? 14.602 4.429 13.726 1.00 54.00 80 GLY A O 1
ATOM 635 N N . CYS A 1 81 ? 13.182 3.581 15.259 1.00 60.72 81 CYS A N 1
ATOM 636 C CA . CYS A 1 81 ? 12.452 2.617 14.440 1.00 60.72 81 CYS A CA 1
ATOM 637 C C . CYS A 1 81 ? 11.122 2.355 15.165 1.00 60.72 81 CYS A C 1
ATOM 639 O O . CYS A 1 81 ? 11.179 2.093 16.366 1.00 60.72 81 CYS A O 1
ATOM 641 N N . PRO A 1 82 ? 9.963 2.322 14.484 1.00 60.38 82 PRO A N 1
ATOM 642 C CA . PRO A 1 82 ? 8.697 1.818 15.044 1.00 60.38 82 PRO A CA 1
ATOM 643 C C . PRO A 1 82 ? 8.746 0.363 15.556 1.00 60.38 82 PRO A C 1
ATOM 645 O O . PRO A 1 82 ? 7.709 -0.224 15.830 1.00 60.38 82 PRO A O 1
ATOM 648 N N . GLY A 1 83 ? 9.932 -0.248 15.631 1.00 59.59 83 GLY A N 1
ATOM 649 C CA . GLY A 1 83 ? 10.125 -1.671 15.846 1.00 59.59 83 GLY A CA 1
ATOM 650 C C . GLY A 1 83 ? 9.550 -2.507 14.706 1.00 59.59 83 GLY A C 1
ATOM 651 O O . GLY A 1 83 ? 9.369 -2.035 13.584 1.00 59.59 83 GLY A O 1
ATOM 652 N N . GLU A 1 84 ? 9.253 -3.758 15.031 1.00 64.56 84 GLU A N 1
ATOM 653 C CA . GLU A 1 84 ? 8.523 -4.705 14.181 1.00 64.56 84 GLU A CA 1
ATOM 654 C C . GLU A 1 84 ? 7.025 -4.354 14.073 1.00 64.56 84 GLU A C 1
ATOM 656 O O . GLU A 1 84 ? 6.290 -5.000 13.334 1.00 64.56 84 GLU A O 1
ATOM 661 N N . GLU A 1 85 ? 6.558 -3.321 14.787 1.00 78.81 85 GLU A N 1
ATOM 662 C CA . GLU A 1 85 ? 5.132 -3.015 14.911 1.00 78.81 85 GLU A CA 1
ATOM 663 C C . GLU A 1 85 ? 4.569 -2.251 13.708 1.00 78.81 85 GLU A C 1
ATOM 665 O O . GLU A 1 85 ? 3.374 -2.362 13.439 1.00 78.81 85 GLU A O 1
ATOM 670 N N . VAL A 1 86 ? 5.395 -1.490 12.972 1.00 86.44 86 VAL A N 1
ATOM 671 C CA . VAL A 1 86 ? 5.002 -0.865 11.695 1.00 86.44 86 VAL A CA 1
ATOM 672 C C . VAL A 1 86 ? 6.097 -1.039 10.649 1.00 86.44 86 VAL A C 1
ATOM 674 O O . VAL A 1 86 ? 7.150 -0.403 10.704 1.00 86.44 86 VAL A O 1
ATOM 677 N N . LEU A 1 87 ? 5.810 -1.854 9.642 1.00 88.19 87 LEU A N 1
ATOM 678 C CA . LEU A 1 87 ? 6.716 -2.181 8.551 1.00 88.19 87 LEU A CA 1
ATOM 679 C C . LEU A 1 87 ? 6.656 -1.136 7.428 1.00 88.19 87 LEU A C 1
ATOM 681 O O . LEU A 1 87 ? 5.588 -0.671 7.018 1.00 88.19 87 LEU A O 1
ATOM 685 N N . SER A 1 88 ? 7.828 -0.810 6.878 1.00 87.50 88 SER A N 1
ATOM 686 C CA . SER A 1 88 ? 7.940 -0.105 5.600 1.00 87.50 88 SER A CA 1
ATOM 687 C C . SER A 1 88 ? 8.195 -1.113 4.488 1.00 87.50 88 SER A C 1
ATOM 689 O O . SER A 1 88 ? 9.289 -1.652 4.370 1.00 87.50 88 SER A O 1
ATOM 691 N N . ASN A 1 89 ? 7.188 -1.343 3.651 1.00 87.88 89 ASN A N 1
ATOM 692 C CA . ASN A 1 89 ? 7.255 -2.233 2.490 1.00 87.88 89 ASN A CA 1
ATOM 693 C C . ASN A 1 89 ? 7.475 -1.485 1.162 1.00 87.88 89 ASN A C 1
ATOM 695 O O . ASN A 1 89 ? 7.292 -2.075 0.105 1.00 87.88 89 ASN A O 1
ATOM 699 N N . HIS A 1 90 ? 7.823 -0.194 1.212 1.00 91.38 90 HIS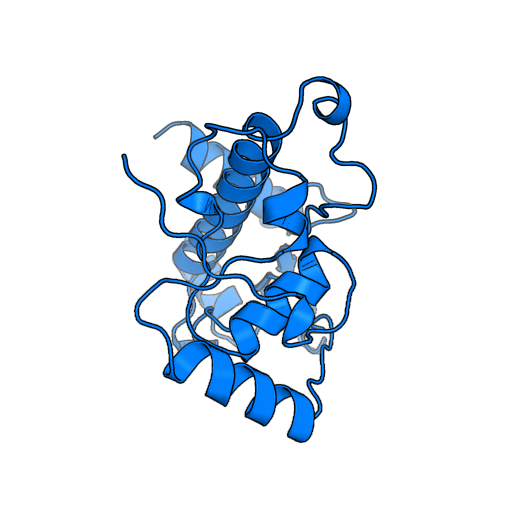 A N 1
ATOM 700 C CA . HIS A 1 90 ? 8.002 0.672 0.036 1.00 91.38 90 HIS A CA 1
ATOM 701 C C . HIS A 1 90 ? 9.430 1.221 -0.086 1.00 91.38 90 HIS A C 1
ATOM 703 O O . HIS A 1 90 ? 9.644 2.346 -0.536 1.00 91.38 90 HIS A O 1
ATOM 709 N N . SER A 1 91 ? 10.430 0.440 0.338 1.00 87.88 91 SER A N 1
ATOM 710 C CA . SER A 1 91 ? 11.835 0.807 0.144 1.00 87.88 91 SER A CA 1
ATOM 711 C C . SER A 1 91 ? 12.148 0.973 -1.349 1.00 87.88 91 SER A C 1
ATOM 713 O O . SER A 1 91 ? 11.616 0.263 -2.203 1.00 87.88 91 SER A O 1
ATOM 715 N N . LEU A 1 92 ? 13.015 1.939 -1.653 1.00 87.69 92 LEU A N 1
ATOM 716 C CA . LEU A 1 92 ? 13.626 2.144 -2.970 1.00 87.69 92 LEU A CA 1
ATOM 717 C C . LEU A 1 92 ? 15.119 1.774 -2.956 1.00 87.69 92 LEU A C 1
ATOM 719 O O . LEU A 1 92 ? 15.871 2.177 -3.841 1.00 87.69 92 LEU A O 1
ATOM 723 N N . ARG A 1 93 ? 15.588 1.068 -1.921 1.00 82.88 93 ARG A N 1
ATOM 724 C CA . ARG A 1 93 ? 16.963 0.558 -1.868 1.00 82.88 93 ARG A CA 1
ATOM 725 C C . ARG A 1 93 ? 17.016 -0.767 -2.621 1.00 82.88 93 ARG A C 1
ATOM 727 O O . ARG A 1 93 ? 16.100 -1.569 -2.522 1.00 82.88 93 ARG A O 1
ATOM 734 N N . SER A 1 94 ? 18.090 -1.002 -3.368 1.00 70.56 94 SER A N 1
ATOM 735 C CA . SER A 1 94 ? 18.180 -2.101 -4.341 1.00 70.56 94 SER A CA 1
ATOM 736 C C . SER A 1 94 ? 17.951 -3.506 -3.767 1.00 70.56 94 SER A C 1
ATOM 738 O O . SER A 1 94 ? 17.462 -4.372 -4.479 1.00 70.56 94 SER A O 1
ATOM 740 N N . THR A 1 95 ? 18.279 -3.754 -2.498 1.00 77.06 95 THR A N 1
ATOM 741 C CA . THR A 1 95 ? 18.169 -5.090 -1.882 1.00 77.06 95 THR A CA 1
ATOM 742 C C . THR A 1 95 ? 16.767 -5.444 -1.384 1.00 77.06 95 THR A C 1
ATOM 744 O O . THR A 1 95 ? 16.477 -6.619 -1.191 1.00 77.06 95 THR A O 1
ATOM 747 N N . ASP A 1 96 ? 15.912 -4.450 -1.145 1.00 82.06 96 ASP A N 1
ATOM 748 C CA . ASP A 1 96 ? 14.557 -4.607 -0.600 1.00 82.06 96 ASP A CA 1
ATOM 749 C C . ASP A 1 96 ? 13.539 -3.723 -1.344 1.00 82.06 96 ASP A C 1
ATOM 751 O O . ASP A 1 96 ? 12.520 -3.311 -0.786 1.00 82.06 96 ASP A O 1
ATOM 755 N N . ALA A 1 97 ? 13.828 -3.413 -2.612 1.00 88.62 97 ALA A N 1
ATOM 756 C CA . ALA A 1 97 ? 13.020 -2.515 -3.416 1.00 88.62 97 ALA A CA 1
ATOM 757 C C . ALA A 1 97 ? 11.602 -3.064 -3.605 1.00 88.62 97 ALA A C 1
ATOM 759 O O . ALA A 1 97 ? 11.393 -4.197 -4.045 1.00 88.62 97 ALA A O 1
ATOM 760 N N . CYS A 1 98 ? 10.609 -2.222 -3.326 1.00 91.44 98 CYS A N 1
ATOM 761 C CA . CYS A 1 98 ? 9.217 -2.541 -3.623 1.00 91.44 98 CYS A CA 1
ATOM 762 C C . CYS A 1 98 ? 8.935 -2.545 -5.126 1.00 91.44 98 CYS A C 1
ATOM 764 O O . CYS A 1 98 ? 8.032 -3.239 -5.579 1.00 91.44 98 CYS A O 1
ATOM 766 N N . LEU A 1 99 ? 9.705 -1.783 -5.905 1.00 92.31 99 LEU A N 1
ATOM 767 C CA . LEU A 1 99 ? 9.627 -1.800 -7.355 1.00 92.31 99 LEU A CA 1
ATOM 768 C C . LEU A 1 99 ? 10.525 -2.899 -7.905 1.00 92.31 99 LEU A C 1
ATOM 770 O O . LEU A 1 99 ? 11.686 -3.010 -7.512 1.00 92.31 99 LEU A O 1
ATOM 774 N N . ARG A 1 100 ? 9.993 -3.688 -8.835 1.00 91.38 100 ARG A N 1
ATOM 775 C CA . ARG A 1 100 ? 10.747 -4.731 -9.530 1.00 91.38 100 ARG A CA 1
ATOM 776 C C . ARG A 1 100 ? 10.501 -4.654 -11.024 1.00 91.38 100 ARG A C 1
ATOM 778 O O . ARG A 1 100 ? 9.363 -4.464 -11.453 1.00 91.38 100 ARG A O 1
ATOM 785 N N . LEU A 1 101 ? 11.583 -4.837 -11.774 1.00 90.88 101 LEU A N 1
ATOM 786 C CA . LEU A 1 101 ? 11.537 -5.198 -13.180 1.00 90.88 101 LEU A CA 1
ATOM 787 C C . LEU A 1 101 ? 11.616 -6.726 -13.268 1.00 90.88 101 LEU A C 1
ATOM 789 O O . LEU A 1 101 ? 12.617 -7.310 -12.862 1.00 90.88 101 LEU A O 1
ATOM 793 N N . LEU A 1 102 ? 10.545 -7.355 -13.731 1.00 89.88 102 LEU A N 1
ATOM 794 C CA . LEU A 1 102 ? 10.425 -8.789 -13.925 1.00 89.88 102 LEU A CA 1
ATOM 795 C C . LEU A 1 102 ? 11.059 -9.201 -15.257 1.00 89.88 102 LEU A C 1
ATOM 797 O O . LEU A 1 102 ? 11.025 -8.469 -16.267 1.00 89.88 102 LEU A O 1
ATOM 801 N N . ASP A 1 103 ? 11.599 -10.413 -15.259 1.00 87.88 103 ASP A N 1
ATOM 802 C CA . ASP A 1 103 ? 11.960 -11.093 -16.495 1.00 87.88 103 ASP A CA 1
ATOM 803 C C . ASP A 1 103 ? 10.704 -11.336 -17.354 1.00 87.88 103 ASP A C 1
ATOM 805 O O . ASP A 1 103 ? 9.600 -11.406 -16.816 1.00 87.88 103 ASP A O 1
ATOM 809 N N . PRO A 1 104 ? 10.827 -11.439 -18.692 1.00 83.44 104 PRO A N 1
ATOM 810 C CA . PRO A 1 104 ? 9.671 -11.588 -19.584 1.00 83.44 104 PRO A CA 1
ATOM 811 C C . PRO A 1 104 ? 8.727 -12.750 -19.239 1.00 83.44 104 PRO A C 1
ATOM 813 O O . PRO A 1 104 ? 7.535 -12.645 -19.508 1.00 83.44 104 PRO A O 1
ATOM 816 N N . ASP A 1 105 ? 9.258 -13.815 -18.633 1.00 84.62 105 ASP A N 1
ATOM 817 C CA . ASP A 1 105 ? 8.515 -15.018 -18.242 1.00 84.62 105 ASP A CA 1
ATOM 818 C C . ASP A 1 105 ? 8.269 -15.103 -16.717 1.00 84.62 105 ASP A C 1
ATOM 820 O O . ASP A 1 105 ? 7.754 -16.108 -16.221 1.00 84.62 105 ASP A O 1
ATOM 824 N N . GLU A 1 106 ? 8.675 -14.088 -15.941 1.00 87.44 106 GLU A N 1
ATOM 825 C CA . GLU A 1 106 ? 8.450 -14.057 -14.493 1.00 87.44 106 GLU A CA 1
ATOM 826 C C . GLU A 1 106 ? 7.053 -13.505 -14.177 1.00 87.44 106 GLU A C 1
ATOM 828 O O . GLU A 1 106 ? 6.732 -12.351 -14.452 1.00 87.44 106 GLU A O 1
ATOM 833 N N . GLU A 1 107 ? 6.235 -14.326 -13.520 1.00 85.00 107 GLU A N 1
ATOM 834 C CA . GLU A 1 107 ? 4.927 -13.909 -13.016 1.00 85.00 107 GLU A CA 1
ATOM 835 C C . GLU A 1 107 ? 5.055 -13.000 -11.779 1.00 85.00 107 GLU A C 1
ATOM 837 O O . GLU A 1 107 ? 5.852 -13.288 -10.869 1.00 85.00 107 GLU A O 1
ATOM 842 N N . PRO A 1 108 ? 4.234 -11.939 -11.670 1.00 83.06 108 PRO A N 1
ATOM 843 C CA . PRO A 1 108 ? 4.244 -11.056 -10.517 1.00 83.06 108 PRO A CA 1
ATOM 844 C C . PRO A 1 108 ? 3.851 -11.814 -9.244 1.00 83.06 108 PRO A C 1
ATOM 846 O O . PRO A 1 108 ? 2.770 -12.392 -9.124 1.00 83.06 108 PRO A O 1
ATOM 849 N N . LYS A 1 109 ? 4.733 -11.774 -8.242 1.00 82.69 109 LYS A N 1
ATOM 850 C CA . LYS A 1 109 ? 4.472 -12.337 -6.913 1.00 82.69 109 LYS A CA 1
ATOM 851 C C . LYS A 1 109 ? 4.101 -11.225 -5.948 1.00 82.69 109 LYS A C 1
ATOM 853 O O . LYS A 1 109 ? 4.955 -10.443 -5.534 1.00 82.69 109 LYS A O 1
ATOM 858 N N . TYR A 1 110 ? 2.834 -11.198 -5.564 1.00 82.50 110 TYR A N 1
ATOM 859 C CA . TYR A 1 110 ? 2.342 -10.340 -4.494 1.00 82.50 110 TYR A CA 1
ATOM 860 C C . TYR A 1 110 ? 2.329 -11.103 -3.175 1.00 82.50 110 TYR A C 1
ATOM 862 O O . TYR A 1 110 ? 2.135 -12.322 -3.144 1.00 82.50 110 TYR A O 1
ATOM 870 N N . SER A 1 111 ? 2.508 -10.387 -2.069 1.00 71.38 111 SER A N 1
ATOM 871 C CA . SER A 1 111 ? 2.264 -10.936 -0.740 1.00 71.38 111 SER A CA 1
ATOM 872 C C . SER A 1 111 ? 0.805 -11.391 -0.656 1.00 71.38 111 SER A C 1
ATOM 874 O O . SER A 1 111 ? -0.124 -10.589 -0.617 1.00 71.38 111 SER A O 1
ATOM 876 N N . GLY A 1 112 ? 0.592 -12.706 -0.678 1.00 67.44 112 GLY A N 1
ATOM 877 C CA . GLY A 1 112 ? -0.741 -13.283 -0.592 1.00 67.44 112 GLY A CA 1
ATOM 878 C C . GLY A 1 112 ? -1.338 -13.036 0.789 1.00 67.44 112 GLY A C 1
ATOM 879 O O . GLY A 1 112 ? -0.823 -13.528 1.792 1.00 67.44 112 GLY A O 1
ATOM 880 N N . TYR A 1 113 ? -2.444 -12.301 0.849 1.00 74.38 113 TYR A N 1
ATOM 881 C CA . TYR A 1 113 ? -3.316 -12.256 2.019 1.00 74.38 113 TYR A CA 1
ATOM 882 C C . TYR A 1 113 ? -4.714 -12.689 1.590 1.00 74.38 113 TYR A C 1
ATOM 884 O O . TYR A 1 113 ? -5.475 -11.943 0.979 1.00 74.38 113 TYR A O 1
ATOM 892 N N . LYS A 1 114 ? -5.043 -13.947 1.889 1.00 80.31 114 LYS A N 1
ATOM 893 C CA . LYS A 1 114 ? -6.399 -14.462 1.731 1.00 80.31 114 LYS A CA 1
ATOM 894 C C . LYS A 1 114 ? -7.180 -14.110 2.990 1.00 80.31 114 LYS A C 1
ATOM 896 O O . LYS A 1 114 ? -6.790 -14.498 4.088 1.00 80.31 114 LYS A O 1
ATOM 901 N N . VAL A 1 115 ? -8.261 -13.359 2.824 1.00 87.56 115 VAL A N 1
ATOM 902 C CA . VAL A 1 115 ? -9.232 -13.129 3.894 1.00 87.56 115 VAL A CA 1
ATOM 903 C C . VAL A 1 115 ? -10.293 -14.208 3.765 1.00 87.56 115 VAL A C 1
ATOM 905 O O . VAL A 1 115 ? -10.886 -14.359 2.698 1.00 87.56 115 VAL A O 1
ATOM 908 N N . GLU A 1 116 ? -10.504 -14.981 4.825 1.00 93.44 116 GLU A N 1
ATOM 909 C CA . GLU A 1 116 ? -11.603 -15.945 4.867 1.00 93.44 116 GLU A CA 1
ATOM 910 C C . GLU A 1 116 ? -12.943 -15.217 4.720 1.00 93.44 116 GLU A C 1
ATOM 912 O O . GLU A 1 116 ? -13.135 -14.144 5.296 1.00 93.44 116 GLU A O 1
ATOM 917 N N . GLN A 1 117 ? -13.874 -15.789 3.950 1.00 94.75 117 GLN A N 1
ATOM 918 C CA . GLN A 1 117 ? -15.124 -15.107 3.594 1.00 94.75 117 GLN A CA 1
ATOM 919 C C . GLN A 1 117 ? -15.920 -14.686 4.837 1.00 94.75 117 GLN A C 1
ATOM 921 O O . GLN A 1 117 ? -16.416 -13.568 4.893 1.00 94.75 117 GLN A O 1
ATOM 926 N N . SER A 1 118 ? -15.949 -15.528 5.875 1.00 96.06 118 SER A N 1
ATOM 927 C CA . SER A 1 118 ? -16.597 -15.203 7.150 1.00 96.06 118 SER A CA 1
ATOM 928 C C . SER A 1 118 ? -16.011 -13.952 7.813 1.00 96.06 118 SER A C 1
ATOM 930 O O . SER A 1 118 ? -16.750 -13.102 8.301 1.00 96.06 118 SER A O 1
ATOM 932 N N . VAL A 1 119 ? -14.685 -13.793 7.793 1.00 95.75 119 VAL A N 1
ATOM 933 C CA . VAL A 1 119 ? -14.004 -12.604 8.323 1.00 95.75 119 VAL A CA 1
ATOM 934 C C . VAL A 1 119 ? -14.301 -11.383 7.457 1.00 95.75 119 VAL A C 1
ATOM 936 O O . VAL A 1 119 ? -14.528 -10.295 7.989 1.00 95.75 119 VAL A O 1
ATOM 939 N N . ALA A 1 120 ? -14.314 -11.553 6.133 1.00 95.75 120 ALA A N 1
ATOM 940 C CA . ALA A 1 120 ? -14.641 -10.479 5.205 1.00 95.75 120 ALA A CA 1
ATOM 941 C C . ALA A 1 120 ? -16.064 -9.951 5.436 1.00 95.75 120 ALA A C 1
ATOM 943 O O . ALA A 1 120 ? -16.246 -8.738 5.537 1.00 95.75 120 ALA A O 1
ATOM 944 N N . ASP A 1 121 ? -17.037 -10.850 5.598 1.00 96.56 121 ASP A N 1
ATOM 945 C CA . ASP A 1 121 ? -18.438 -10.514 5.858 1.00 96.56 121 ASP A CA 1
ATOM 946 C C . ASP A 1 121 ? -18.603 -9.803 7.209 1.00 96.56 121 ASP A C 1
ATOM 948 O O . ASP A 1 121 ? -19.285 -8.780 7.303 1.00 96.56 121 ASP A O 1
ATOM 952 N N . GLU A 1 122 ? -17.922 -10.286 8.255 1.00 96.44 122 GLU A N 1
ATOM 953 C CA . GLU A 1 122 ? -17.938 -9.647 9.573 1.00 96.44 122 GLU A CA 1
ATOM 954 C C . GLU A 1 122 ? -17.367 -8.224 9.541 1.00 96.44 122 GLU A C 1
ATOM 956 O O . GLU A 1 122 ? -17.959 -7.301 10.105 1.00 96.44 122 GLU A O 1
ATOM 961 N N . VAL A 1 123 ? -16.220 -8.026 8.885 1.00 96.44 123 VAL A N 1
ATOM 962 C CA . VAL A 1 123 ? -15.602 -6.698 8.776 1.00 96.44 123 VAL A CA 1
ATOM 963 C C . VAL A 1 123 ? -16.457 -5.780 7.906 1.00 96.44 123 VAL A C 1
ATOM 965 O O . VAL A 1 123 ? -16.654 -4.624 8.280 1.00 96.44 123 VAL A O 1
ATOM 968 N N . ALA A 1 124 ? -17.004 -6.284 6.794 1.00 96.50 124 ALA A N 1
ATOM 969 C CA . ALA A 1 124 ? -17.902 -5.534 5.919 1.00 96.50 124 ALA A CA 1
ATOM 970 C C . ALA A 1 124 ? -19.137 -5.024 6.677 1.00 96.50 124 ALA A C 1
ATOM 972 O O . ALA A 1 124 ? -19.487 -3.848 6.565 1.00 96.50 124 ALA A O 1
ATOM 973 N N . ALA A 1 125 ? -19.755 -5.872 7.505 1.00 95.50 125 ALA A N 1
ATOM 974 C CA . ALA A 1 125 ? -20.887 -5.478 8.340 1.00 95.50 125 ALA A CA 1
ATOM 975 C C . ALA A 1 125 ? -20.508 -4.372 9.343 1.00 95.50 125 ALA A C 1
ATOM 977 O O . ALA A 1 125 ? -21.248 -3.399 9.508 1.00 95.50 125 ALA A O 1
ATOM 978 N N . VAL A 1 126 ? -19.332 -4.481 9.973 1.00 94.44 126 VAL A N 1
ATOM 979 C CA . VAL A 1 126 ? -18.833 -3.486 10.936 1.00 94.44 126 VAL A CA 1
ATOM 980 C C . VAL A 1 126 ? -18.572 -2.128 10.277 1.00 94.44 126 VAL A C 1
ATOM 982 O O . VAL A 1 126 ? -18.966 -1.105 10.835 1.00 94.44 126 VAL A O 1
ATOM 985 N N . ILE A 1 127 ? -17.942 -2.087 9.098 1.00 95.25 127 ILE A N 1
ATOM 986 C CA . ILE A 1 127 ? -17.642 -0.818 8.409 1.00 95.25 127 ILE A CA 1
ATOM 987 C C . ILE A 1 127 ? -18.878 -0.185 7.755 1.00 95.25 127 ILE A C 1
ATOM 989 O O . ILE A 1 127 ? -18.951 1.041 7.681 1.00 95.25 127 ILE A O 1
ATOM 993 N N . ALA A 1 128 ? -19.848 -0.988 7.301 1.00 93.31 128 ALA A N 1
ATOM 994 C CA . ALA A 1 128 ? -21.084 -0.491 6.691 1.00 93.31 128 ALA A CA 1
ATOM 995 C C . ALA A 1 128 ? -22.001 0.202 7.712 1.00 93.31 128 ALA A C 1
ATOM 997 O O . ALA A 1 128 ? -22.686 1.163 7.374 1.00 93.31 128 ALA A O 1
ATOM 998 N N . GLY A 1 129 ? -21.983 -0.245 8.972 1.00 88.50 129 GLY A N 1
ATOM 999 C CA . GLY A 1 129 ? -22.787 0.327 10.056 1.00 88.50 129 GLY A CA 1
ATOM 1000 C C . GLY A 1 129 ? -22.238 1.622 10.670 1.00 88.50 129 GLY A C 1
ATOM 1001 O O . GLY A 1 129 ? -22.715 2.038 11.726 1.00 88.50 129 GLY A O 1
ATOM 1002 N N . ARG A 1 130 ? -21.203 2.235 10.083 1.00 90.75 130 ARG A N 1
ATOM 1003 C CA . ARG A 1 130 ? -20.507 3.402 10.649 1.00 90.75 130 ARG A CA 1
ATOM 1004 C C . ARG A 1 130 ? -20.354 4.484 9.595 1.00 90.75 130 ARG A C 1
ATOM 1006 O O . ARG A 1 130 ? -20.071 4.177 8.442 1.00 90.75 130 ARG A O 1
ATOM 1013 N N . GLU A 1 131 ? -20.487 5.749 9.984 1.00 89.88 131 GLU A N 1
ATOM 1014 C CA . GLU A 1 131 ? -20.218 6.889 9.095 1.00 89.88 131 GLU A CA 1
ATOM 1015 C C . GLU A 1 131 ? -18.724 7.226 9.046 1.00 89.88 131 GLU A C 1
ATOM 1017 O O . GLU A 1 131 ? -18.191 7.486 7.966 1.00 89.88 131 GLU A O 1
ATOM 1022 N N . ASP A 1 132 ? -18.024 7.089 10.169 1.00 90.62 132 ASP A N 1
ATOM 1023 C CA . ASP A 1 132 ? -16.596 7.386 10.286 1.00 90.62 132 ASP A CA 1
ATOM 1024 C C . ASP A 1 132 ? -15.707 6.437 9.473 1.00 90.62 132 ASP A C 1
ATOM 1026 O O . ASP A 1 132 ? -16.053 5.280 9.208 1.00 90.62 132 ASP A O 1
ATOM 1030 N N . ALA A 1 133 ? -14.526 6.927 9.090 1.00 92.31 133 ALA A N 1
ATOM 1031 C CA . ALA A 1 133 ? -13.512 6.109 8.439 1.00 92.31 133 ALA A CA 1
ATOM 1032 C C . ALA A 1 133 ? -12.898 5.106 9.438 1.00 92.31 133 ALA A C 1
ATOM 1034 O O . ALA A 1 133 ? -12.603 5.484 10.575 1.00 92.31 133 ALA A O 1
ATOM 1035 N N . PRO A 1 134 ? -12.686 3.840 9.038 1.00 95.38 134 PRO A N 1
ATOM 1036 C CA . PRO A 1 134 ? -12.024 2.856 9.880 1.00 95.38 134 PRO A CA 1
ATOM 1037 C C . PRO A 1 134 ? -10.558 3.224 10.115 1.00 95.38 134 PRO A C 1
ATOM 1039 O O . PRO A 1 134 ? -9.878 3.770 9.242 1.00 95.38 134 PRO A O 1
ATOM 1042 N N . ILE A 1 135 ? -10.064 2.860 11.292 1.00 93.88 135 ILE A N 1
ATOM 1043 C CA . ILE A 1 135 ? -8.671 3.012 11.706 1.00 93.88 135 ILE A CA 1
ATOM 1044 C C . ILE A 1 135 ? -8.133 1.639 12.105 1.00 93.88 135 ILE A C 1
ATOM 1046 O O . ILE A 1 135 ? -8.829 0.835 12.732 1.00 93.88 135 ILE A O 1
ATOM 1050 N N . CYS A 1 136 ? -6.873 1.373 11.765 1.00 94.56 136 CYS A N 1
ATOM 1051 C CA . CYS A 1 136 ? -6.152 0.228 12.304 1.00 94.56 136 CYS A CA 1
ATOM 1052 C C . CYS A 1 136 ? -5.896 0.431 13.802 1.00 94.56 136 CYS A C 1
ATOM 1054 O O . CYS A 1 136 ? -5.188 1.359 14.191 1.00 94.56 136 CYS A O 1
ATOM 1056 N N . LYS A 1 137 ? -6.419 -0.465 14.643 1.00 93.69 137 LYS A N 1
ATOM 1057 C CA . LYS A 1 137 ? -6.250 -0.411 16.102 1.00 93.69 137 LYS A CA 1
ATOM 1058 C C . LYS A 1 137 ? -4.782 -0.388 16.530 1.00 93.69 137 LYS A C 1
ATOM 1060 O O . LYS A 1 137 ? -4.454 0.292 17.494 1.00 93.69 137 LYS A O 1
ATOM 1065 N N . ILE A 1 138 ? -3.906 -1.099 15.814 1.00 92.56 138 ILE A N 1
ATOM 1066 C CA . ILE A 1 138 ? -2.464 -1.117 16.099 1.00 92.56 138 ILE A CA 1
ATOM 1067 C C . ILE A 1 138 ? -1.891 0.286 15.875 1.00 92.56 138 ILE A C 1
ATOM 1069 O O . ILE A 1 138 ? -1.367 0.882 16.809 1.00 92.56 138 ILE A O 1
ATOM 1073 N N . CYS A 1 139 ? -2.091 0.871 14.690 1.00 91.19 139 CYS A N 1
ATOM 1074 C CA . CYS A 1 139 ? -1.690 2.254 14.426 1.00 91.19 139 CYS A CA 1
ATOM 1075 C C . CYS A 1 139 ? -2.319 3.266 15.401 1.00 91.19 139 CYS A C 1
ATOM 1077 O O . CYS A 1 139 ? -1.642 4.219 15.783 1.00 91.19 139 CYS A O 1
ATOM 1079 N N . SER A 1 140 ? -3.582 3.066 15.798 1.00 90.44 140 SER A N 1
ATOM 1080 C CA . SER A 1 140 ? -4.283 3.881 16.806 1.00 90.44 140 SER A CA 1
ATOM 1081 C C . SER A 1 140 ? -3.511 3.879 18.124 1.00 90.44 140 SER A C 1
ATOM 1083 O O . SER A 1 140 ? -3.098 4.927 18.607 1.00 90.44 140 SER A O 1
ATOM 1085 N N . ASN A 1 141 ? -3.231 2.684 18.653 1.00 89.19 141 ASN A N 1
ATOM 1086 C CA . ASN A 1 141 ? -2.567 2.492 19.941 1.00 89.19 141 ASN A CA 1
ATOM 1087 C C . ASN A 1 141 ? -1.128 3.028 19.962 1.00 89.19 141 ASN A C 1
ATOM 1089 O O . ASN A 1 141 ? -0.645 3.444 21.011 1.00 89.19 141 ASN A O 1
ATOM 1093 N N . LEU A 1 142 ? -0.438 2.993 18.820 1.00 87.56 142 LEU A N 1
ATOM 1094 C CA . LEU A 1 142 ? 0.943 3.464 18.705 1.00 87.56 142 LEU A CA 1
ATOM 1095 C C . LEU A 1 142 ? 1.054 4.980 18.538 1.00 87.56 142 LEU A C 1
ATOM 1097 O O . LEU A 1 142 ? 2.115 5.555 18.773 1.00 87.56 1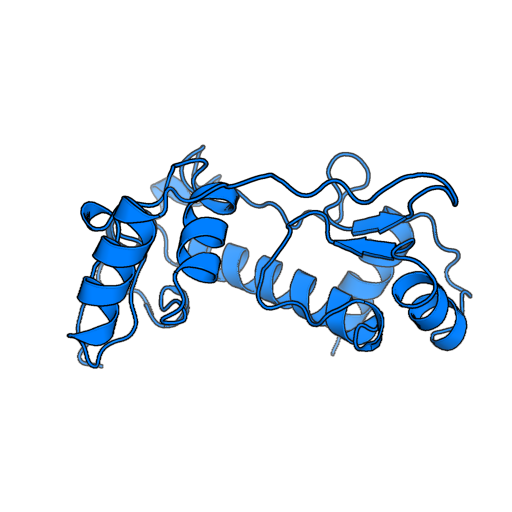42 LEU A O 1
ATOM 1101 N N . THR A 1 143 ? -0.011 5.644 18.099 1.00 85.81 143 THR A N 1
ATOM 1102 C CA . THR A 1 143 ? 0.023 7.077 17.811 1.00 85.81 143 THR A CA 1
ATOM 1103 C C . THR A 1 143 ? -0.069 7.887 19.107 1.00 85.81 143 THR A C 1
ATOM 1105 O O . THR A 1 143 ? -0.859 7.568 19.991 1.00 85.81 143 THR A O 1
ATOM 1108 N N . LYS A 1 144 ? 0.725 8.965 19.246 1.00 81.81 144 LYS A N 1
ATOM 1109 C CA . LYS A 1 144 ? 0.635 9.849 20.424 1.00 81.81 144 LYS A CA 1
ATOM 1110 C C . LYS A 1 144 ? -0.771 10.431 20.532 1.00 81.81 144 LYS A C 1
ATOM 1112 O O . LYS A 1 144 ? -1.305 10.927 19.532 1.00 81.81 144 LYS A O 1
ATOM 1117 N N . GLU A 1 145 ? -1.271 10.529 21.760 1.00 73.44 145 GLU A N 1
ATOM 1118 C CA . GLU A 1 145 ? -2.421 11.370 22.087 1.00 73.44 145 GLU A CA 1
ATOM 1119 C C . GLU A 1 145 ? -2.221 12.781 21.496 1.00 73.44 145 GLU A C 1
ATOM 1121 O O . GLU A 1 145 ? -1.148 13.377 21.618 1.00 73.44 145 GLU A O 1
ATOM 1126 N N . ASN A 1 146 ? -3.247 13.307 20.816 1.00 69.25 146 ASN A N 1
ATOM 1127 C CA . ASN A 1 146 ? -3.255 14.613 20.129 1.00 69.25 146 ASN A CA 1
ATOM 1128 C C . ASN A 1 146 ? -2.418 14.745 18.835 1.00 69.25 146 ASN A C 1
ATOM 1130 O O . ASN A 1 146 ? -2.279 15.853 18.310 1.00 69.25 146 ASN A O 1
ATOM 1134 N N . SER A 1 147 ? -1.884 13.655 18.270 1.00 74.06 147 SER A N 1
ATOM 1135 C CA . SER A 1 147 ? -1.314 13.699 16.908 1.00 74.06 147 SER A CA 1
ATOM 1136 C C . SER A 1 147 ? -2.376 14.041 15.858 1.00 74.06 147 SER A C 1
ATOM 1138 O O . SER A 1 147 ? -3.566 14.021 16.131 1.00 74.06 147 SER A O 1
ATOM 1140 N N . ARG A 1 148 ? -1.985 14.365 14.621 1.00 66.31 148 ARG A N 1
ATOM 1141 C CA . ARG A 1 148 ? -2.956 14.531 13.524 1.00 66.31 148 ARG A CA 1
ATOM 1142 C C . ARG A 1 148 ? -3.293 13.162 12.920 1.00 66.31 148 ARG A C 1
ATOM 1144 O O . ARG A 1 148 ? -2.570 12.687 12.052 1.00 66.31 148 ARG A O 1
ATOM 1151 N N . TRP A 1 149 ? -4.416 12.571 13.333 1.00 71.19 149 TRP A N 1
ATOM 1152 C CA . TRP A 1 149 ? -4.841 11.196 12.999 1.00 71.19 149 TRP A CA 1
ATOM 1153 C C . TRP A 1 149 ? -5.350 11.000 11.560 1.00 71.19 149 TRP A C 1
ATOM 1155 O O . TRP A 1 149 ? -5.651 9.878 11.172 1.00 71.19 149 TRP A O 1
ATOM 1165 N N . LYS A 1 150 ? -5.423 12.051 10.724 1.00 74.81 150 LYS A N 1
ATOM 1166 C CA . LYS A 1 150 ? -5.954 11.938 9.344 1.00 74.81 150 LYS A CA 1
ATOM 1167 C C . LYS A 1 150 ? -5.230 10.888 8.492 1.00 74.81 150 LYS A C 1
ATOM 1169 O O . LYS A 1 150 ? -5.858 10.285 7.633 1.00 74.81 150 LYS A O 1
ATOM 1174 N N . SER A 1 151 ? -3.934 10.666 8.718 1.00 77.62 151 SER A N 1
ATOM 1175 C CA . SER A 1 151 ? -3.155 9.646 7.999 1.00 77.62 151 SER A CA 1
ATOM 1176 C C . SER A 1 151 ? -3.445 8.210 8.455 1.00 77.62 151 SER A C 1
ATOM 1178 O O . SER A 1 151 ? -2.926 7.274 7.856 1.00 77.62 151 SER A O 1
ATOM 1180 N N . LEU A 1 152 ? -4.227 8.027 9.523 1.00 86.62 152 LEU A N 1
ATOM 1181 C CA . LEU A 1 152 ? -4.635 6.719 10.039 1.00 86.62 152 LEU A CA 1
ATOM 1182 C C . LEU A 1 152 ? -5.968 6.244 9.459 1.00 86.62 152 LEU A C 1
ATOM 1184 O O . LEU A 1 152 ? -6.308 5.072 9.604 1.00 86.62 152 LEU A O 1
ATOM 1188 N N . TYR A 1 153 ? -6.720 7.145 8.824 1.00 91.06 153 TYR A N 1
ATOM 1189 C CA . TYR A 1 153 ? -7.969 6.794 8.170 1.00 91.06 153 TYR A CA 1
ATOM 1190 C C . TYR A 1 153 ? -7.705 5.902 6.967 1.00 91.06 153 TYR A C 1
ATOM 1192 O O . TYR A 1 153 ? -6.962 6.258 6.049 1.00 91.06 153 TYR A O 1
ATOM 1200 N N . LEU A 1 154 ? -8.363 4.751 6.971 1.00 93.56 154 LEU A N 1
ATOM 1201 C CA . LEU A 1 154 ? -8.338 3.797 5.881 1.00 93.56 154 LEU A CA 1
ATOM 1202 C C . LEU A 1 154 ? -9.663 3.859 5.107 1.00 93.56 154 LEU A C 1
ATOM 1204 O O . LEU A 1 154 ? -10.709 4.180 5.677 1.00 93.56 154 LEU A O 1
ATOM 1208 N N . PRO A 1 155 ? -9.653 3.548 3.802 1.00 94.56 155 PRO A N 1
ATOM 1209 C CA . PRO A 1 155 ? -10.878 3.340 3.042 1.00 94.56 155 PRO A CA 1
ATOM 1210 C C . PRO A 1 155 ? -11.770 2.258 3.667 1.00 94.56 155 PRO A C 1
ATOM 1212 O O . PRO A 1 155 ? -11.278 1.276 4.226 1.00 94.56 155 PRO A O 1
ATOM 1215 N N . LYS A 1 156 ? -13.093 2.401 3.514 1.00 95.19 156 LYS A N 1
ATOM 1216 C CA . LYS A 1 156 ? -14.085 1.374 3.881 1.00 95.19 156 LYS A CA 1
ATOM 1217 C C . LYS A 1 156 ? -14.116 0.243 2.856 1.00 95.19 156 LYS A C 1
ATOM 1219 O O . LYS A 1 156 ? -15.117 0.016 2.185 1.00 95.19 156 LYS A O 1
ATOM 1224 N N . ASP A 1 157 ? -12.998 -0.451 2.736 1.00 95.69 157 ASP A N 1
ATOM 1225 C CA . ASP A 1 157 ? -12.825 -1.568 1.822 1.00 95.69 157 ASP A CA 1
ATOM 1226 C C . ASP A 1 157 ? -12.069 -2.686 2.543 1.00 95.69 157 ASP A C 1
ATOM 1228 O O . ASP A 1 157 ? -10.948 -2.499 3.017 1.00 95.69 157 ASP A O 1
ATOM 1232 N N . VAL A 1 158 ? -12.691 -3.863 2.627 1.00 95.69 158 VAL A N 1
ATOM 1233 C CA . VAL A 1 158 ? -12.137 -5.031 3.328 1.00 95.69 158 VAL A CA 1
ATOM 1234 C C . VAL A 1 158 ? -10.778 -5.446 2.761 1.00 95.69 158 VAL A C 1
ATOM 1236 O O . VAL A 1 158 ? -9.886 -5.807 3.530 1.00 95.69 158 VAL A O 1
ATOM 1239 N N . LYS A 1 159 ? -10.584 -5.371 1.439 1.00 94.62 159 LYS A N 1
ATOM 1240 C CA . LYS A 1 159 ? -9.312 -5.727 0.799 1.00 94.62 159 LYS A CA 1
ATOM 1241 C C . LYS A 1 159 ? -8.228 -4.732 1.181 1.00 94.62 159 LYS A C 1
ATOM 1243 O O . LYS A 1 159 ? -7.121 -5.151 1.503 1.00 94.62 159 LYS A O 1
ATOM 1248 N N . VAL A 1 160 ? -8.549 -3.437 1.206 1.00 94.75 160 VAL A N 1
ATOM 1249 C CA . VAL A 1 160 ? -7.603 -2.388 1.627 1.00 94.75 160 VAL A CA 1
ATOM 1250 C C . VAL A 1 160 ? -7.224 -2.551 3.098 1.00 94.75 160 VAL A C 1
ATOM 1252 O O . VAL A 1 160 ? -6.047 -2.465 3.448 1.00 94.75 160 VAL A O 1
ATOM 1255 N N . LEU A 1 161 ? -8.198 -2.838 3.963 1.00 95.81 161 LEU A N 1
ATOM 1256 C CA . LEU A 1 161 ? -7.945 -3.103 5.380 1.00 95.81 161 LEU A CA 1
ATOM 1257 C C . LEU A 1 161 ? -7.059 -4.341 5.565 1.00 95.81 161 LEU A C 1
ATOM 1259 O O . LEU A 1 161 ? -6.102 -4.302 6.334 1.00 95.81 161 LEU A O 1
ATOM 1263 N N . ALA A 1 162 ? -7.328 -5.421 4.832 1.00 95.56 162 ALA A N 1
ATOM 1264 C CA . ALA A 1 162 ? -6.521 -6.634 4.890 1.00 95.56 162 ALA A CA 1
ATOM 1265 C C . ALA A 1 162 ? -5.097 -6.419 4.373 1.00 95.56 162 ALA A C 1
ATOM 1267 O O . ALA A 1 162 ? -4.142 -6.863 5.012 1.00 95.56 162 ALA A O 1
ATOM 1268 N N . HIS A 1 163 ? -4.957 -5.684 3.270 1.00 94.56 163 HIS A N 1
ATOM 1269 C CA . HIS A 1 163 ? -3.667 -5.275 2.732 1.00 94.56 163 HIS A CA 1
ATOM 1270 C C . HIS A 1 163 ? -2.854 -4.506 3.774 1.00 94.56 163 HIS A C 1
ATOM 1272 O O . HIS A 1 163 ? -1.689 -4.825 4.006 1.00 94.56 163 HIS A O 1
ATOM 1278 N N . HIS A 1 164 ? -3.466 -3.520 4.433 1.00 94.88 164 HIS A N 1
ATOM 1279 C CA . HIS A 1 164 ? -2.813 -2.735 5.475 1.00 94.88 164 HIS A CA 1
ATOM 1280 C C . HIS A 1 164 ? -2.353 -3.619 6.643 1.00 94.88 164 HIS A C 1
ATOM 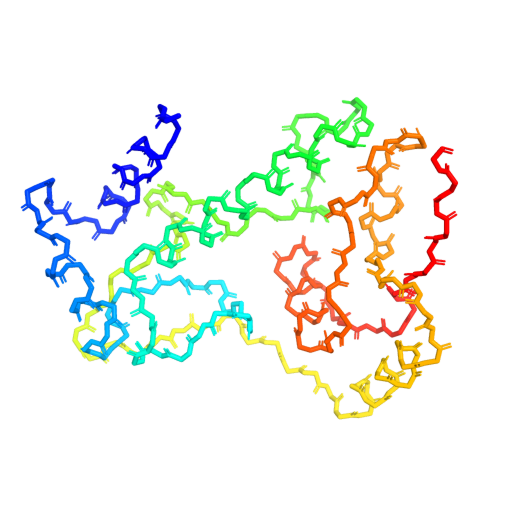1282 O O . HIS A 1 164 ? -1.183 -3.573 7.020 1.00 94.88 164 HIS A O 1
ATOM 1288 N N . MET A 1 165 ? -3.237 -4.476 7.168 1.00 94.62 165 MET A N 1
ATOM 1289 C CA . MET A 1 165 ? -2.908 -5.386 8.275 1.00 94.62 165 MET A CA 1
ATOM 1290 C C . MET A 1 165 ? -1.741 -6.311 7.927 1.00 94.62 165 MET A C 1
ATOM 1292 O O . MET A 1 165 ? -0.813 -6.457 8.722 1.00 94.62 165 MET A O 1
ATOM 1296 N N . LYS A 1 166 ? -1.737 -6.871 6.712 1.00 93.44 166 LYS A N 1
ATOM 1297 C CA . LYS A 1 166 ? -0.661 -7.762 6.281 1.00 93.44 166 LYS A CA 1
ATOM 1298 C C . LYS A 1 166 ? 0.643 -7.012 6.034 1.00 93.44 166 LYS A C 1
ATOM 1300 O O . LYS A 1 166 ? 1.694 -7.449 6.478 1.00 93.44 166 LYS A O 1
ATOM 1305 N N . THR A 1 167 ? 0.606 -5.908 5.298 1.00 91.31 167 THR A N 1
ATOM 1306 C CA . THR A 1 167 ? 1.838 -5.267 4.814 1.00 91.31 167 THR A CA 1
ATOM 1307 C C . THR A 1 167 ? 2.483 -4.326 5.819 1.00 91.31 167 THR A C 1
ATOM 1309 O O . THR A 1 167 ? 3.687 -4.092 5.723 1.00 91.31 167 THR A O 1
ATOM 1312 N N . LYS A 1 168 ? 1.710 -3.783 6.765 1.00 92.12 168 LYS A N 1
ATOM 1313 C CA . LYS A 1 168 ? 2.213 -2.855 7.785 1.00 92.12 168 LYS A CA 1
ATOM 1314 C C . LYS A 1 168 ? 2.434 -3.519 9.133 1.00 92.12 168 LYS A C 1
ATOM 1316 O O . LYS A 1 168 ? 3.305 -3.066 9.859 1.00 92.12 168 LYS A O 1
ATOM 1321 N N . HIS A 1 169 ? 1.688 -4.573 9.455 1.00 92.12 169 HIS A N 1
ATOM 1322 C CA . HIS A 1 169 ? 1.739 -5.200 10.779 1.00 92.12 169 HIS A CA 1
ATOM 1323 C C . HIS A 1 169 ? 2.001 -6.709 10.737 1.00 92.12 169 HIS A C 1
ATOM 1325 O O . HIS A 1 169 ? 2.118 -7.323 11.788 1.00 92.12 169 HIS A O 1
ATOM 1331 N N . ASP A 1 170 ? 2.056 -7.315 9.548 1.00 92.25 170 ASP A N 1
ATOM 1332 C CA . ASP A 1 170 ? 2.182 -8.765 9.355 1.00 92.25 170 ASP A CA 1
ATOM 1333 C C . ASP A 1 170 ? 1.133 -9.611 10.106 1.00 92.25 170 ASP A C 1
ATOM 1335 O O . ASP A 1 170 ? 1.362 -10.768 10.455 1.00 92.25 170 ASP A O 1
ATOM 1339 N N . VAL A 1 171 ? -0.069 -9.059 10.312 1.00 92.88 171 VAL A N 1
ATOM 1340 C CA . VAL A 1 171 ? -1.187 -9.752 10.973 1.00 92.88 171 VAL A CA 1
ATOM 1341 C C . VAL A 1 171 ? -2.358 -9.993 10.026 1.00 92.88 171 VAL A C 1
ATOM 1343 O O . VAL A 1 171 ? -2.533 -9.316 9.011 1.00 92.88 171 VAL A O 1
ATOM 1346 N N . GLN A 1 172 ? -3.197 -10.970 10.371 1.00 94.31 172 GLN A N 1
ATOM 1347 C CA . GLN A 1 172 ? -4.465 -11.188 9.681 1.00 94.31 172 GLN A CA 1
ATOM 1348 C C . GLN A 1 172 ? -5.509 -10.161 10.122 1.00 94.31 172 GLN A C 1
ATOM 1350 O O . GLN A 1 172 ? -5.610 -9.803 11.297 1.00 94.31 172 GLN A O 1
ATOM 1355 N N . LEU A 1 173 ? -6.323 -9.717 9.166 1.00 95.69 173 LEU A N 1
ATOM 1356 C CA . LEU A 1 173 ? -7.455 -8.845 9.440 1.00 95.69 173 LEU A CA 1
ATOM 1357 C C . LEU A 1 173 ? -8.460 -9.548 10.357 1.00 95.69 173 LEU A C 1
ATOM 1359 O O . LEU A 1 173 ? -8.847 -10.684 10.109 1.00 95.69 173 LEU A O 1
ATOM 1363 N N . THR A 1 174 ? -8.938 -8.835 11.374 1.00 95.88 174 THR A N 1
ATOM 1364 C CA . THR A 1 174 ? -10.113 -9.221 12.163 1.00 95.88 174 THR A CA 1
ATOM 1365 C C . THR A 1 174 ? -10.910 -7.968 12.513 1.00 95.88 174 THR A C 1
ATOM 1367 O O . THR A 1 174 ? -10.343 -6.875 12.596 1.00 95.88 174 THR A O 1
ATOM 1370 N N . LYS A 1 175 ? -12.214 -8.103 12.784 1.00 95.12 175 LYS A N 1
ATOM 1371 C CA . LYS A 1 175 ? -13.054 -6.961 13.192 1.00 95.12 175 LYS A CA 1
ATOM 1372 C C . LYS A 1 175 ? -12.545 -6.242 14.447 1.00 95.12 175 LYS A C 1
ATOM 1374 O O . LYS A 1 175 ? -12.706 -5.036 14.568 1.00 95.12 175 LYS A O 1
ATOM 1379 N N . ASN A 1 176 ? -11.880 -6.963 15.355 1.00 95.69 176 ASN A N 1
ATOM 1380 C CA . ASN A 1 176 ? -11.371 -6.422 16.621 1.00 95.69 176 ASN A CA 1
ATOM 1381 C C . ASN A 1 176 ? -10.135 -5.523 16.445 1.00 95.69 176 ASN A C 1
ATOM 1383 O O . ASN A 1 176 ? -9.736 -4.841 17.393 1.00 95.69 176 ASN A O 1
ATOM 1387 N N . LEU A 1 177 ? -9.522 -5.545 15.258 1.00 95.62 177 LEU A N 1
ATOM 1388 C CA . LEU A 1 177 ? -8.410 -4.677 14.873 1.00 95.62 177 LEU A CA 1
ATOM 1389 C C . LEU A 1 177 ? -8.874 -3.421 14.125 1.00 95.62 177 LEU A C 1
ATOM 1391 O O . LEU A 1 177 ? -8.036 -2.611 13.736 1.00 95.62 177 LEU A O 1
ATOM 1395 N N . ILE A 1 178 ? -10.184 -3.241 13.943 1.00 95.75 178 ILE A N 1
ATOM 1396 C CA . ILE A 1 178 ? -10.771 -2.050 13.333 1.00 95.75 178 ILE A CA 1
ATOM 1397 C C . ILE A 1 178 ? -11.445 -1.219 14.421 1.00 95.75 178 ILE A C 1
ATOM 1399 O O . ILE A 1 178 ? -12.305 -1.711 15.151 1.00 95.75 178 ILE A O 1
ATOM 1403 N N . VAL A 1 179 ? -11.053 0.048 14.527 1.00 94.44 179 VAL A N 1
ATOM 1404 C CA . VAL A 1 179 ? -11.667 1.020 15.439 1.00 94.44 179 VAL A CA 1
ATOM 1405 C C . VAL A 1 179 ? -12.210 2.214 14.663 1.00 94.44 179 VAL A C 1
ATOM 1407 O O . VAL A 1 179 ? -11.818 2.470 13.525 1.00 94.44 179 VAL A O 1
ATOM 1410 N N . PHE A 1 180 ? -13.146 2.924 15.284 1.00 91.94 180 PHE A N 1
ATOM 1411 C CA . PHE A 1 180 ? -13.754 4.137 14.751 1.00 91.94 180 PHE A CA 1
ATOM 1412 C C . PHE A 1 180 ? -13.669 5.175 15.856 1.00 91.94 180 PHE A C 1
ATOM 1414 O O . PHE A 1 180 ? -14.359 5.051 16.871 1.00 91.94 180 PHE A O 1
ATOM 1421 N N . GLU A 1 181 ? -12.789 6.147 15.681 1.00 83.31 181 GLU A N 1
ATOM 1422 C CA . GLU A 1 181 ? -12.587 7.225 16.638 1.00 83.31 181 GLU A CA 1
ATOM 1423 C C . GLU A 1 181 ? -13.011 8.538 15.982 1.00 83.31 181 GLU A C 1
ATOM 1425 O O . GLU A 1 181 ? -12.585 8.862 14.872 1.00 83.31 181 GLU A O 1
ATOM 1430 N N . TYR A 1 182 ? -13.886 9.279 16.663 1.00 67.31 182 TYR A N 1
ATOM 1431 C CA . TYR A 1 182 ? -14.329 10.594 16.218 1.00 67.31 182 TYR A CA 1
ATOM 1432 C C . TYR A 1 182 ? -13.376 11.648 16.777 1.00 67.31 182 TYR A C 1
ATOM 1434 O O . TYR A 1 182 ? -13.413 11.959 17.970 1.00 67.31 182 TYR A O 1
ATOM 1442 N N . PHE A 1 183 ? -12.527 12.223 15.928 1.00 61.38 183 PHE A N 1
ATOM 1443 C CA . PHE A 1 183 ? -11.641 13.300 16.363 1.00 61.38 183 PHE A CA 1
ATOM 1444 C C . PHE A 1 183 ? -12.351 14.646 16.240 1.00 61.38 183 PHE A C 1
ATOM 1446 O O . PHE A 1 183 ? -12.635 15.127 15.141 1.00 61.38 183 PHE A O 1
ATOM 1453 N N . ARG A 1 184 ? -12.618 15.275 17.388 1.00 46.03 184 ARG A N 1
ATOM 1454 C CA . ARG A 1 184 ? -12.922 16.706 17.438 1.00 46.03 184 ARG A CA 1
ATOM 1455 C C . ARG A 1 184 ? -11.618 17.465 17.184 1.00 46.03 184 ARG A C 1
ATOM 1457 O O . ARG A 1 184 ? -10.673 17.313 17.953 1.00 46.03 184 ARG A O 1
ATOM 1464 N N . TYR A 1 185 ? -11.571 18.193 16.070 1.00 47.88 185 TYR A N 1
ATOM 1465 C CA . TYR A 1 185 ? -10.525 19.181 15.786 1.00 47.88 185 TYR A CA 1
ATOM 1466 C C . TYR A 1 185 ? -10.601 20.352 16.760 1.00 47.88 185 TYR A C 1
ATOM 1468 O O . TYR A 1 185 ? -11.737 20.691 17.168 1.00 47.88 185 TYR A O 1
#

Organism: NCBI:txid2498619

Sequence (185 aa):
MRDGEKHTKSAMIAVALAEDTSHTEQDQLVRNGTRLICTCGDPRLPPAQDLSWGILISHVVAELAWYTQHRYSLPIYYHGCPGEEVLSNHSLRSTDACLRLLDPDEEPKYSGYKVEQSVADEVAAVIAGREDAPICKICSNLTKENSRWKSLYLPKDVKVLAHHMKTKHDVQLTKNLIVFEYFRY

Secondary structure (DSSP, 8-state):
-HHHHHHHHHHHHHTT--TT--HHHHHHHHHTTS-EEETT--TTSPPGGG--HHHHHHHHHHHHHHHHHHHHHS-GGGSS--GGGS------STTS-SEEE--TTPPP-----PPPHHHHHHHHHHHHT-SSPPEEHHHHHHSPTTS-GGGGB--S-HHHHHHHHHHHH-----GGGEE------